Protein AF-0000000072583532 (afdb_homodimer)

Sequence (268 aa):
MIPEELQPCLQGIVPSIMVTCSKEGIPNATIVSQVYQVDSDHLAISNQFFGKTHKNVTENKYAIIQVLNPENLEPWLIDIYYKRTETEGELFDAMEMQLEAIASMSGMSDVFKLKAADIFEIRSVRKFTEAKESMIPEELQPCLQGIVPSIMVTCSKEGIPNATIVSQVYQVDSDHLAISNQFFGKTHKNVTENKYAIIQVLNPENLEPWLIDIYYKRTETEGELFDAMEMQLEAIASMSGMSDVFKLKAADIFEIRSVRKFTEAKES

Organism: Leptospira interrogans serogroup Icterohaemorrhagiae serovar Lai (strain 56601) (NCBI:txid1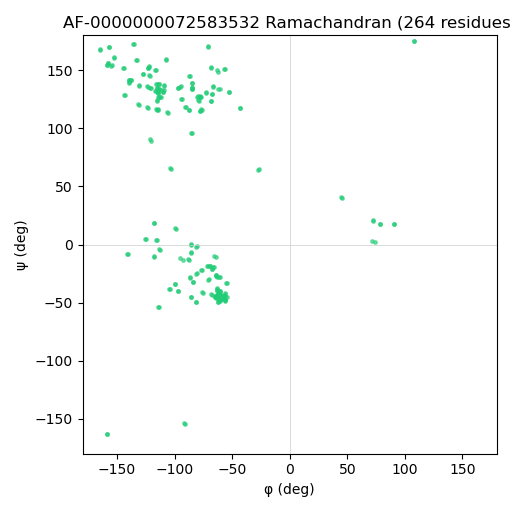89518)

InterPro domains:
  IPR011576 Pyridoxamine 5'-phosphate oxidase, N-terminal [PF01243] (2-120)
  IPR012349 FMN-binding split barrel [G3DSA:2.30.110.10] (4-129)

Nearest PDB structures (foldseek):
  3in6-assembly1_B  TM=8.147E-01  e=4.332E-09  Syntrophomonas wolfei subsp. wolfei str. Goettingen G311
  7kq2-assembly1_A  TM=7.872E-01  e=7.642E-09  Streptococcus sp.
  7kpz-assembly1_A  TM=7.882E-01  e=7.831E-08  Streptococcus sp.
  2htd-assembly1_A  TM=7.564E-01  e=5.849E-06  Lactobacillus delbrueckii subsp. bulgaricus ATCC BAA-365
  2aq6-assembly1_B  TM=6.322E-01  e=9.990E-05  Mycobacterium tuberculosis

Structure (mmCIF, N/CA/C/O backbone):
data_AF-0000000072583532-model_v1
#
loop_
_entity.id
_entity.type
_entity.pdbx_description
1 polymer "Pyridoxamine 5'-phosphate oxidase N-terminal domain-containing protein"
#
loop_
_atom_site.group_PDB
_atom_site.id
_atom_site.type_symbol
_atom_site.label_atom_id
_atom_site.label_alt_id
_atom_site.label_comp_id
_atom_site.label_asym_id
_atom_site.label_entity_id
_atom_site.label_seq_id
_atom_site.pdbx_PDB_ins_code
_atom_site.Cartn_x
_atom_site.Cartn_y
_atom_site.Cartn_z
_atom_site.occupancy
_atom_site.B_iso_or_equiv
_atom_site.auth_seq_id
_atom_site.auth_comp_id
_atom_site.auth_asym_id
_atom_site.auth_atom_id
_atom_site.pdbx_PDB_model_num
ATOM 1 N N . MET A 1 1 ? -3.07 -8.016 -19.609 1 79.31 1 MET A N 1
ATOM 2 C CA . MET A 1 1 ? -1.838 -8.695 -19.984 1 79.31 1 MET A CA 1
ATOM 3 C C . MET A 1 1 ? -0.654 -8.164 -19.172 1 79.31 1 MET A C 1
ATOM 5 O O . MET A 1 1 ? -0.553 -6.957 -18.938 1 79.31 1 MET A O 1
ATOM 9 N N . ILE A 1 2 ? 0.175 -9.125 -18.656 1 86.38 2 ILE A N 1
ATOM 10 C CA . ILE A 1 2 ? 1.363 -8.742 -17.906 1 86.38 2 ILE A CA 1
ATOM 11 C C . ILE A 1 2 ? 2.451 -8.266 -18.859 1 86.38 2 ILE A C 1
ATOM 13 O O . ILE A 1 2 ? 2.955 -9.039 -19.672 1 86.38 2 ILE A O 1
ATOM 17 N N . PRO A 1 3 ? 2.834 -7.004 -18.781 1 87.94 3 PRO A N 1
ATOM 18 C CA . PRO A 1 3 ? 3.92 -6.531 -19.641 1 87.94 3 PRO A CA 1
ATOM 19 C C . PRO A 1 3 ? 5.242 -7.242 -19.375 1 87.94 3 PRO A C 1
ATOM 21 O O . PRO A 1 3 ? 5.484 -7.699 -18.25 1 87.94 3 PRO A O 1
ATOM 24 N N . GLU A 1 4 ? 6.043 -7.387 -20.406 1 86.81 4 GLU A N 1
ATOM 25 C CA . GLU A 1 4 ? 7.34 -8.047 -20.297 1 86.81 4 GLU A CA 1
ATOM 26 C C . GLU A 1 4 ? 8.188 -7.41 -19.203 1 86.81 4 GLU A C 1
ATOM 28 O O . GLU A 1 4 ? 8.938 -8.102 -18.516 1 86.81 4 GLU A O 1
ATOM 33 N N . GLU A 1 5 ? 8.078 -6.094 -18.969 1 88.56 5 GLU A N 1
ATOM 34 C CA . GLU A 1 5 ? 8.875 -5.344 -18 1 88.56 5 GLU A CA 1
ATOM 35 C C . GLU A 1 5 ? 8.555 -5.777 -16.578 1 88.56 5 GLU A C 1
ATOM 37 O O . GLU A 1 5 ? 9.328 -5.516 -15.648 1 88.56 5 GLU A O 1
ATOM 42 N N . LEU A 1 6 ? 7.395 -6.41 -16.469 1 90.81 6 LEU A N 1
ATOM 43 C CA . LEU A 1 6 ? 6.926 -6.777 -15.148 1 90.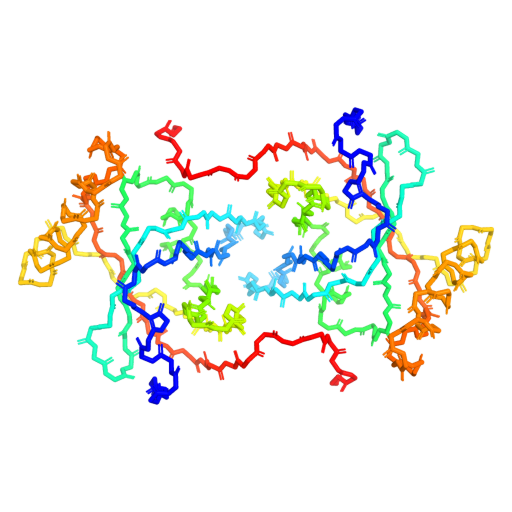81 6 LEU A CA 1
ATOM 44 C C . LEU A 1 6 ? 7.465 -8.148 -14.734 1 90.81 6 LEU A C 1
ATOM 46 O O . LEU A 1 6 ? 7.438 -8.5 -13.555 1 90.81 6 LEU A O 1
ATOM 50 N N . GLN A 1 7 ? 8.008 -8.875 -15.672 1 89.12 7 GLN A N 1
ATOM 51 C CA . GLN A 1 7 ? 8.375 -10.273 -15.445 1 89.12 7 GLN A CA 1
ATOM 52 C C . GLN A 1 7 ? 9.438 -10.391 -14.352 1 89.12 7 GLN A C 1
ATOM 54 O O . GLN A 1 7 ? 9.297 -11.211 -13.438 1 89.12 7 GLN A O 1
ATOM 59 N N . PRO A 1 8 ? 10.43 -9.523 -14.375 1 88.88 8 PRO A N 1
ATOM 60 C CA . PRO A 1 8 ? 11.43 -9.633 -13.312 1 88.88 8 PRO A CA 1
ATOM 61 C C . PRO A 1 8 ? 10.859 -9.367 -11.922 1 88.88 8 PRO A C 1
ATOM 63 O O . PRO A 1 8 ? 11.375 -9.883 -10.93 1 88.88 8 PRO A O 1
ATOM 66 N N . CYS A 1 9 ? 9.789 -8.594 -11.82 1 90.69 9 CYS A N 1
ATOM 67 C CA . CYS A 1 9 ? 9.18 -8.219 -10.555 1 90.69 9 CYS A CA 1
ATOM 68 C C . CYS A 1 9 ? 8.469 -9.398 -9.914 1 90.69 9 CYS A C 1
ATOM 70 O O . CYS A 1 9 ? 8.18 -9.383 -8.711 1 90.69 9 CYS A O 1
ATOM 72 N N . LEU A 1 10 ? 8.188 -10.383 -10.711 1 89.75 10 LEU A N 1
ATOM 73 C CA . LEU A 1 10 ? 7.348 -11.484 -10.258 1 89.75 10 LEU A CA 1
ATOM 74 C C . LEU A 1 10 ? 8.203 -12.688 -9.852 1 89.75 10 LEU A C 1
ATOM 76 O O . LEU A 1 10 ? 7.668 -13.758 -9.57 1 89.75 10 LEU A O 1
ATOM 80 N N . GLN A 1 11 ? 9.508 -12.523 -9.68 1 78.88 11 GLN A N 1
ATOM 81 C CA . GLN A 1 11 ? 10.422 -13.625 -9.391 1 78.88 11 GLN A CA 1
ATOM 82 C C . GLN A 1 11 ? 10.469 -13.914 -7.895 1 78.88 11 GLN A C 1
ATOM 84 O O . GLN A 1 11 ? 11.039 -14.922 -7.473 1 78.88 11 GLN A O 1
ATOM 89 N N . GLY A 1 12 ? 9.859 -13.117 -7.129 1 76.06 12 GLY A N 1
ATOM 90 C CA . GLY A 1 12 ? 9.805 -13.367 -5.6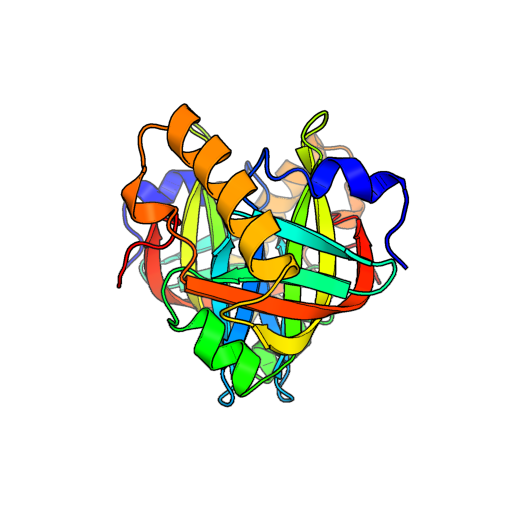95 1 76.06 12 GLY A CA 1
ATOM 91 C C . GLY A 1 12 ? 11.078 -12.984 -4.973 1 76.06 12 GLY A C 1
ATOM 92 O O . GLY A 1 12 ? 11.352 -13.477 -3.877 1 76.06 12 GLY A O 1
ATOM 93 N N . ILE A 1 13 ? 11.867 -12.227 -5.523 1 76.56 13 ILE A N 1
ATOM 94 C CA . ILE A 1 13 ? 13.141 -11.805 -4.941 1 76.56 13 ILE A CA 1
ATOM 95 C C . ILE A 1 13 ? 12.891 -10.75 -3.867 1 76.56 13 ILE A C 1
ATOM 97 O O . ILE A 1 13 ? 13.508 -10.781 -2.803 1 76.56 13 ILE A O 1
ATOM 101 N N . VAL A 1 14 ? 12.031 -9.875 -4.109 1 83.75 14 VAL A N 1
ATOM 102 C CA . VAL A 1 14 ? 11.648 -8.82 -3.182 1 83.75 14 VAL A CA 1
ATOM 103 C C . VAL A 1 14 ? 10.203 -9.008 -2.746 1 83.75 14 VAL A C 1
ATOM 105 O O . VAL A 1 14 ? 9.32 -9.25 -3.576 1 83.75 14 VAL A O 1
ATOM 108 N N . PRO A 1 15 ? 10.016 -8.953 -1.467 1 87.31 15 PRO A N 1
ATOM 109 C CA . PRO A 1 15 ? 8.617 -9.07 -1.026 1 87.31 15 PRO A CA 1
ATOM 110 C C . PRO A 1 15 ? 7.715 -8.008 -1.652 1 87.31 15 PRO A C 1
ATOM 112 O O . PRO A 1 15 ? 8.188 -6.934 -2.029 1 87.31 15 PRO A O 1
ATOM 115 N N . SER A 1 16 ? 6.492 -8.359 -1.8 1 93.44 16 SER A N 1
ATOM 116 C CA . SER A 1 16 ? 5.488 -7.465 -2.365 1 93.44 16 SER A CA 1
ATOM 117 C C . SER A 1 16 ? 4.527 -6.961 -1.291 1 93.44 16 SER A C 1
ATOM 119 O O . SER A 1 16 ? 4.473 -7.516 -0.191 1 93.44 16 SER A O 1
ATOM 121 N N . ILE A 1 17 ? 3.861 -5.867 -1.552 1 95.25 17 ILE A N 1
ATOM 122 C CA . ILE A 1 17 ? 2.836 -5.34 -0.657 1 95.25 17 ILE A CA 1
ATOM 123 C C . ILE A 1 17 ? 1.46 -5.496 -1.3 1 95.25 17 ILE A C 1
ATOM 125 O O . ILE A 1 17 ? 1.276 -5.168 -2.475 1 95.25 17 ILE A O 1
ATOM 129 N N . MET A 1 18 ? 0.531 -6.023 -0.558 1 97.06 18 MET A N 1
ATOM 130 C CA . MET A 1 18 ? -0.838 -6.184 -1.038 1 97.06 18 MET A CA 1
ATOM 131 C C . MET A 1 18 ? -1.797 -5.289 -0.263 1 97.06 18 MET A C 1
ATOM 133 O O . MET A 1 18 ? -1.722 -5.203 0.964 1 97.06 18 MET A O 1
ATOM 137 N N . VAL A 1 19 ? -2.607 -4.645 -0.992 1 97.94 19 VAL A N 1
ATOM 138 C CA . VAL A 1 19 ? -3.611 -3.748 -0.428 1 97.94 19 VAL A CA 1
ATOM 139 C C . VAL A 1 19 ? -5.008 -4.305 -0.693 1 97.94 19 VAL A C 1
ATOM 141 O O . VAL A 1 19 ? -5.34 -4.648 -1.829 1 97.94 19 VAL A O 1
ATOM 144 N N . THR A 1 20 ? -5.77 -4.422 0.334 1 98 20 THR A N 1
ATOM 145 C CA . THR A 1 20 ? -7.133 -4.934 0.256 1 98 20 THR A CA 1
ATOM 146 C C . THR A 1 20 ? -8.078 -4.09 1.106 1 98 20 THR A C 1
ATOM 148 O O . THR A 1 20 ? -7.641 -3.152 1.78 1 98 20 THR A O 1
ATOM 151 N N . CYS A 1 21 ? -9.367 -4.348 1.005 1 97.62 21 CYS A N 1
ATOM 152 C CA . CYS A 1 21 ? -10.367 -3.689 1.83 1 97.62 21 CYS A CA 1
ATOM 153 C C . CYS A 1 21 ? -11.438 -4.676 2.285 1 97.62 21 CYS A C 1
ATOM 155 O O . CYS A 1 21 ? -11.844 -5.551 1.52 1 97.62 21 CYS A O 1
ATOM 157 N N . SER A 1 22 ? -11.836 -4.457 3.535 1 97.38 22 SER A N 1
ATOM 158 C CA . SER A 1 22 ? -12.961 -5.258 4.008 1 97.38 22 SER A CA 1
ATOM 159 C C . SER A 1 22 ? -14.266 -4.828 3.342 1 97.38 22 SER A C 1
ATOM 161 O O . SER A 1 22 ? -14.312 -3.805 2.654 1 97.38 22 SER A O 1
ATOM 163 N N . LYS A 1 23 ? -15.297 -5.609 3.543 1 95.56 23 LYS A N 1
ATOM 164 C CA . LYS A 1 23 ? -16.625 -5.273 3.027 1 95.56 23 LYS A CA 1
ATOM 165 C C . LYS A 1 23 ? -17.125 -3.955 3.611 1 95.56 23 LYS A C 1
ATOM 167 O O . LYS A 1 23 ? -17.891 -3.234 2.967 1 95.56 23 LYS A O 1
ATOM 172 N N . GLU A 1 24 ? -16.688 -3.602 4.809 1 95.25 24 GLU A N 1
ATOM 173 C CA . GLU A 1 24 ? -17.094 -2.379 5.488 1 95.25 24 GLU A CA 1
ATOM 174 C C . GLU A 1 24 ? -16.219 -1.195 5.07 1 95.25 24 GLU A C 1
ATOM 176 O O . GLU A 1 24 ? -16.391 -0.088 5.59 1 95.25 24 GLU A O 1
ATOM 181 N N . GLY A 1 25 ? -15.25 -1.465 4.164 1 95.62 25 GLY A N 1
ATOM 182 C CA . GLY A 1 25 ? -14.453 -0.378 3.621 1 95.62 25 GLY A CA 1
ATOM 183 C C . GLY A 1 25 ? -13.203 -0.096 4.43 1 95.62 25 GLY A C 1
ATOM 184 O O . GLY A 1 25 ? -12.617 0.982 4.32 1 95.62 25 GLY A O 1
ATOM 185 N N . ILE A 1 26 ? -12.797 -1.023 5.262 1 96.75 26 ILE A N 1
ATOM 186 C CA . ILE A 1 26 ? -11.586 -0.832 6.059 1 96.75 26 ILE A CA 1
ATOM 187 C C . ILE A 1 26 ? -10.367 -1.299 5.27 1 96.75 26 ILE A C 1
ATOM 189 O O . ILE A 1 26 ? -10.242 -2.486 4.961 1 96.75 26 ILE A O 1
ATOM 193 N N . PRO A 1 27 ? -9.445 -0.381 4.922 1 97.56 27 PRO A N 1
ATOM 194 C CA . PRO A 1 27 ? -8.258 -0.779 4.16 1 97.56 27 PRO A CA 1
ATOM 195 C C . PRO A 1 27 ? -7.305 -1.652 4.973 1 97.56 27 PRO A C 1
ATOM 197 O O . PRO A 1 27 ? -7.309 -1.599 6.203 1 97.56 27 PRO A O 1
ATOM 200 N N . ASN A 1 28 ? -6.543 -2.5 4.285 1 96.38 28 ASN A N 1
ATOM 201 C CA . ASN A 1 28 ? -5.504 -3.35 4.852 1 96.38 28 ASN A CA 1
ATOM 202 C C . ASN A 1 28 ? -4.277 -3.416 3.945 1 96.38 28 ASN A C 1
ATOM 204 O O . ASN A 1 28 ? -4.402 -3.406 2.721 1 96.38 28 ASN A O 1
ATOM 208 N N . ALA A 1 29 ? -3.115 -3.383 4.523 1 96.38 29 ALA A N 1
ATOM 209 C CA . ALA A 1 29 ? -1.859 -3.602 3.812 1 96.38 29 ALA A CA 1
ATOM 210 C C . ALA A 1 29 ? -1.06 -4.734 4.449 1 96.38 29 ALA A C 1
ATOM 212 O O . ALA A 1 29 ? -0.95 -4.812 5.672 1 96.38 29 ALA A O 1
ATOM 213 N N . THR A 1 30 ? -0.502 -5.602 3.602 1 94.75 30 THR A N 1
ATOM 214 C CA . THR A 1 30 ? 0.279 -6.734 4.09 1 94.75 30 THR A CA 1
ATOM 215 C C . THR A 1 30 ? 1.443 -7.035 3.152 1 94.75 30 THR A C 1
ATOM 217 O O . THR A 1 30 ? 1.381 -6.727 1.959 1 94.75 30 THR A O 1
ATOM 220 N N . ILE A 1 31 ? 2.445 -7.574 3.709 1 93 31 ILE A N 1
ATOM 221 C CA . ILE A 1 31 ? 3.566 -8.047 2.906 1 93 31 ILE A CA 1
ATOM 222 C C . ILE A 1 31 ? 3.277 -9.461 2.4 1 93 31 ILE A C 1
ATOM 224 O O . ILE A 1 31 ? 2.799 -10.312 3.154 1 93 31 ILE A O 1
ATOM 228 N N . VAL A 1 32 ? 3.523 -9.664 1.17 1 92.31 32 VAL A N 1
ATOM 229 C CA . VAL A 1 32 ? 3.326 -10.961 0.53 1 92.31 32 VAL A CA 1
ATOM 230 C C . VAL A 1 32 ? 4.668 -11.516 0.054 1 92.31 32 VAL A C 1
ATOM 232 O O . VAL A 1 32 ? 5.449 -10.805 -0.577 1 92.31 32 VAL A O 1
ATOM 235 N N . SER A 1 33 ? 4.867 -12.758 0.254 1 88.31 33 SER A N 1
ATOM 236 C CA . SER A 1 33 ? 6.168 -13.367 -0.01 1 88.31 33 SER A CA 1
ATOM 237 C C . SER A 1 33 ? 6.312 -13.742 -1.481 1 88.31 33 SER A C 1
ATOM 239 O O . SER A 1 33 ? 7.426 -13.766 -2.014 1 88.31 33 SER A O 1
ATOM 241 N N . GLN A 1 34 ? 5.215 -14.07 -2.014 1 91.44 34 GLN A N 1
ATOM 242 C CA . GLN A 1 34 ? 5.344 -14.594 -3.371 1 91.44 34 GLN A CA 1
ATOM 243 C C . GLN A 1 34 ? 4.168 -14.156 -4.242 1 91.44 34 GLN A C 1
ATOM 245 O O . GLN A 1 34 ? 3.012 -14.289 -3.84 1 91.44 34 GLN A O 1
ATOM 250 N N . VAL A 1 35 ? 4.496 -13.602 -5.387 1 95.25 35 VAL A N 1
ATOM 251 C CA . VAL A 1 35 ? 3.578 -13.352 -6.492 1 95.25 35 VAL A CA 1
ATOM 252 C C . VAL A 1 35 ? 3.969 -14.203 -7.695 1 95.25 35 VAL A C 1
ATOM 254 O O . VAL A 1 35 ? 5.055 -14.047 -8.25 1 95.25 35 VAL A O 1
ATOM 257 N N . TYR A 1 36 ? 3.039 -15.125 -8.078 1 94.69 36 TYR A N 1
ATOM 258 C CA . TYR A 1 36 ? 3.318 -16.125 -9.094 1 94.69 36 TYR A CA 1
ATOM 259 C C . TYR A 1 36 ? 2.484 -15.891 -10.344 1 94.69 36 TYR A C 1
ATOM 261 O O . TYR A 1 36 ? 1.261 -15.758 -10.266 1 94.69 36 TYR A O 1
ATOM 269 N N . GLN A 1 37 ? 3.184 -15.828 -11.484 1 95.12 37 GLN A N 1
ATOM 270 C CA . GLN A 1 37 ? 2.445 -15.656 -12.734 1 95.12 37 GLN A CA 1
ATOM 271 C C . GLN A 1 37 ? 1.812 -16.969 -13.18 1 95.12 37 GLN A C 1
ATOM 273 O O . GLN A 1 37 ? 2.518 -17.922 -13.539 1 95.12 37 GLN A O 1
ATOM 278 N N . VAL A 1 38 ? 0.496 -17.016 -13.203 1 95.94 38 VAL A N 1
ATOM 279 C CA . VAL A 1 38 ? -0.229 -18.219 -13.602 1 95.94 38 VAL A CA 1
ATOM 280 C C . VAL A 1 38 ? -0.297 -18.297 -15.125 1 95.94 38 VAL A C 1
ATOM 282 O O . VAL A 1 38 ? -0 -19.328 -15.719 1 95.94 38 VAL A O 1
ATOM 285 N N . ASP A 1 39 ? -0.692 -17.219 -15.75 1 94.81 39 ASP A N 1
ATOM 286 C CA . ASP A 1 39 ? -0.732 -17.047 -17.188 1 94.81 39 ASP A CA 1
ATOM 287 C C . ASP A 1 39 ? -0.735 -15.555 -17.562 1 94.81 39 ASP A C 1
ATOM 289 O O . ASP A 1 39 ? -0.357 -14.711 -16.75 1 94.81 39 ASP A O 1
ATOM 293 N N . SER A 1 40 ? -1.099 -15.18 -18.766 1 93.81 40 SER A N 1
ATOM 294 C CA . SER A 1 40 ? -0.963 -13.812 -19.25 1 93.81 40 SER A CA 1
ATOM 295 C C . SER A 1 40 ? -1.905 -12.867 -18.5 1 93.81 40 SER A C 1
ATOM 297 O O . SER A 1 40 ? -1.681 -11.656 -18.469 1 93.81 40 SER A O 1
ATOM 299 N N . ASP A 1 41 ? -2.996 -13.43 -17.859 1 96.62 41 ASP A N 1
ATOM 300 C CA . ASP A 1 41 ? -4.023 -12.547 -17.312 1 96.62 41 ASP A CA 1
ATOM 301 C C . ASP A 1 41 ? -4.262 -12.844 -15.836 1 96.62 41 ASP A C 1
ATOM 303 O O . ASP A 1 41 ? -5.145 -12.25 -15.211 1 96.62 41 ASP A O 1
ATOM 307 N N . HIS A 1 42 ? -3.441 -13.773 -15.242 1 97.62 42 HIS A N 1
ATOM 308 C CA . HIS A 1 42 ? -3.717 -14.18 -13.867 1 97.62 42 HIS A CA 1
ATOM 309 C C . HIS A 1 42 ? -2.43 -14.281 -13.062 1 97.62 42 HIS A C 1
ATOM 311 O O . HIS A 1 42 ? -1.4 -14.719 -13.578 1 97.62 42 HIS A O 1
ATOM 317 N N . LEU A 1 43 ? -2.549 -13.867 -11.844 1 97.62 43 LEU A N 1
ATOM 318 C CA . LEU A 1 43 ? -1.518 -14.055 -10.828 1 97.62 43 LEU A CA 1
ATOM 319 C C . LEU A 1 43 ? -2.029 -14.938 -9.695 1 97.62 43 LEU A C 1
ATOM 321 O O . LEU A 1 43 ? -3.229 -14.945 -9.406 1 97.62 43 LEU A O 1
ATOM 325 N N . ALA A 1 44 ? -1.133 -15.609 -9.125 1 97.81 44 ALA A N 1
ATOM 326 C CA . ALA A 1 44 ? -1.395 -16.297 -7.859 1 97.81 44 ALA A CA 1
ATOM 327 C C . ALA A 1 44 ? -0.567 -15.695 -6.727 1 97.81 44 ALA A C 1
ATOM 329 O O . ALA A 1 44 ? 0.636 -15.469 -6.879 1 97.81 44 ALA A O 1
ATOM 330 N N . ILE A 1 45 ? -1.218 -15.43 -5.609 1 96.94 45 ILE A N 1
ATOM 331 C CA . ILE A 1 45 ? -0.572 -14.859 -4.434 1 96.94 45 ILE A CA 1
ATOM 332 C C . ILE A 1 45 ? -0.523 -15.898 -3.316 1 96.94 45 ILE A C 1
ATOM 334 O O . ILE A 1 45 ? -1.522 -16.562 -3.035 1 96.94 45 ILE A O 1
ATOM 338 N N . SER A 1 46 ? 0.663 -15.992 -2.729 1 94.56 46 SER A N 1
ATOM 339 C CA . SER A 1 46 ? 0.819 -16.953 -1.647 1 94.56 46 SER A CA 1
ATOM 340 C C . SER A 1 46 ? 0.004 -16.562 -0.423 1 94.56 46 SER A C 1
ATOM 342 O O . SER A 1 46 ? 0.03 -15.391 -0.008 1 94.56 46 SER A O 1
ATOM 344 N N . ASN A 1 47 ? -0.739 -17.484 0.063 1 94.12 47 ASN A N 1
ATOM 345 C CA . ASN A 1 47 ? -1.495 -17.344 1.303 1 94.12 47 ASN A CA 1
ATOM 346 C C . ASN A 1 47 ? -1.006 -18.328 2.367 1 94.12 47 ASN A C 1
ATOM 348 O O . ASN A 1 47 ? -1.183 -19.531 2.23 1 94.12 47 ASN A O 1
ATOM 352 N N . GLN A 1 48 ? -0.508 -17.766 3.393 1 88.94 48 GLN A N 1
ATOM 353 C CA . GLN A 1 48 ? 0.137 -18.594 4.406 1 88.94 48 GLN A CA 1
ATOM 354 C C . GLN A 1 48 ? -0.652 -18.578 5.711 1 88.94 48 GLN A C 1
ATOM 356 O O . GLN A 1 48 ? -0.4 -19.391 6.605 1 88.94 48 GLN A O 1
ATOM 361 N N . PHE A 1 49 ? -1.715 -17.781 5.812 1 85.31 49 PHE A N 1
ATOM 362 C CA . PHE A 1 49 ? -2.268 -17.594 7.148 1 85.31 49 PHE A CA 1
ATOM 363 C C . PHE A 1 49 ? -3.789 -17.562 7.105 1 85.31 49 PHE A C 1
ATOM 365 O O . PHE A 1 49 ? -4.445 -17.609 8.148 1 85.31 49 PHE A O 1
ATOM 372 N N . PHE A 1 50 ? -4.426 -17.531 5.961 1 87.94 50 PHE A N 1
ATOM 373 C CA . PHE A 1 50 ? -5.867 -17.359 5.812 1 87.94 50 PHE A CA 1
ATOM 374 C C . PHE A 1 50 ? -6.367 -16.234 6.727 1 87.94 50 PHE A C 1
ATOM 376 O O . PHE A 1 50 ? -7.355 -16.422 7.441 1 87.94 50 PHE A O 1
ATOM 383 N N . GLY A 1 51 ? -5.688 -15.195 6.863 1 92.38 51 GLY A N 1
ATOM 384 C CA . GLY A 1 51 ? -5.957 -14.07 7.746 1 92.38 51 GLY A CA 1
ATOM 385 C C . GLY A 1 51 ? -6.789 -12.984 7.09 1 92.38 51 GLY A C 1
ATOM 386 O O . GLY A 1 51 ? -7.625 -13.266 6.23 1 92.38 51 GLY A O 1
ATOM 387 N N . LYS A 1 52 ? -6.625 -11.805 7.59 1 93.62 52 LYS A N 1
ATOM 388 C CA . LYS A 1 52 ? -7.422 -10.648 7.207 1 93.62 52 LYS A CA 1
ATOM 389 C C . LYS A 1 52 ? -7.359 -10.406 5.703 1 93.62 52 LYS A C 1
ATOM 391 O O . LYS A 1 52 ? -8.375 -10.102 5.074 1 93.62 52 LYS A O 1
ATOM 396 N N . THR A 1 53 ? -6.199 -10.539 5.152 1 95.75 53 THR A N 1
ATOM 397 C CA . THR A 1 53 ? -6.039 -10.32 3.719 1 95.75 53 THR A CA 1
ATOM 398 C C . THR A 1 53 ? -6.91 -11.289 2.924 1 95.75 53 THR A C 1
ATOM 400 O O . THR A 1 53 ? -7.637 -10.875 2.016 1 95.75 53 THR A O 1
ATOM 403 N N . HIS A 1 54 ? -6.84 -12.508 3.303 1 96.5 54 HIS A N 1
ATOM 404 C CA . HIS A 1 54 ? -7.645 -13.516 2.623 1 96.5 54 HIS A CA 1
ATOM 405 C C . HIS A 1 54 ? -9.133 -13.258 2.818 1 96.5 54 HIS A C 1
ATOM 407 O O . HIS A 1 54 ? -9.914 -13.344 1.869 1 96.5 54 HIS A O 1
ATOM 413 N N . LYS A 1 55 ? -9.477 -12.977 4.043 1 96.94 55 LYS A N 1
ATOM 414 C CA . LYS A 1 55 ? -10.875 -12.648 4.32 1 96.94 55 LYS A CA 1
ATOM 415 C C . LYS A 1 55 ? -11.344 -11.484 3.455 1 96.94 55 LYS A C 1
ATOM 417 O O . LYS A 1 55 ? -12.422 -11.547 2.848 1 96.94 55 LYS A O 1
ATOM 422 N N . ASN A 1 56 ? -10.586 -10.43 3.377 1 97.81 56 ASN A N 1
ATOM 423 C CA . ASN A 1 56 ? -10.945 -9.258 2.584 1 97.81 56 ASN A CA 1
ATOM 424 C C . ASN A 1 56 ? -11.195 -9.625 1.124 1 97.81 56 ASN A C 1
ATOM 426 O O . ASN A 1 56 ? -12.219 -9.242 0.55 1 97.81 56 ASN A O 1
ATOM 430 N N . VAL A 1 57 ? -10.281 -10.414 0.511 1 97.56 57 VAL A N 1
ATOM 431 C CA . VAL A 1 57 ? -10.352 -10.602 -0.935 1 97.56 57 VAL A CA 1
ATOM 432 C C . VAL A 1 57 ? -11.469 -11.594 -1.275 1 97.56 57 VAL A C 1
ATOM 434 O O . VAL A 1 57 ? -11.992 -11.578 -2.391 1 97.56 57 VAL A O 1
ATOM 437 N N . THR A 1 58 ? -11.844 -12.414 -0.323 1 97.56 58 THR A N 1
ATOM 438 C CA . THR A 1 58 ? -12.938 -13.344 -0.598 1 97.56 58 THR A CA 1
ATOM 439 C C . THR A 1 58 ? -14.281 -12.648 -0.455 1 97.56 58 THR A C 1
ATOM 441 O O . THR A 1 58 ? -15.266 -13.055 -1.073 1 97.56 58 THR A O 1
ATOM 444 N N . GLU A 1 59 ? -14.344 -11.555 0.345 1 97.5 59 GLU A N 1
ATOM 445 C CA . GLU A 1 59 ? -15.602 -10.844 0.535 1 97.5 59 GLU A CA 1
ATOM 446 C C . GLU A 1 59 ? -15.695 -9.633 -0.386 1 97.5 59 GLU A C 1
ATOM 448 O O . GLU A 1 59 ? -16.781 -9.266 -0.839 1 97.5 59 GLU A O 1
ATOM 453 N N . ASN A 1 60 ? -14.547 -8.922 -0.526 1 9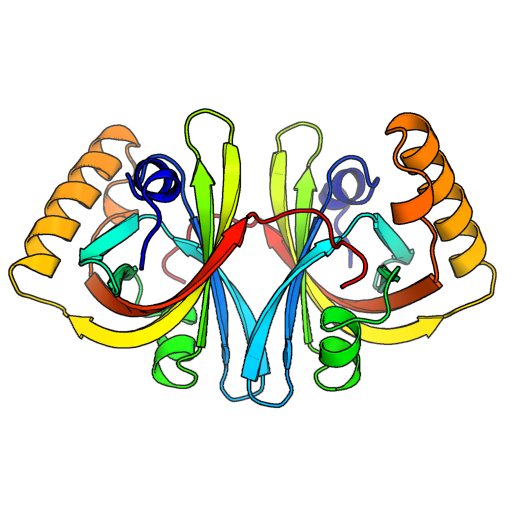7.25 60 ASN A N 1
ATOM 454 C CA . ASN A 1 60 ? -14.359 -7.785 -1.422 1 97.25 60 ASN A CA 1
ATOM 455 C C . ASN A 1 60 ? -13.242 -8.039 -2.426 1 97.25 60 ASN A C 1
ATOM 457 O O . ASN A 1 60 ? -12.062 -7.922 -2.09 1 97.25 60 ASN A O 1
ATOM 461 N N . LYS A 1 61 ? -13.445 -8.508 -3.391 1 98.06 61 LYS A N 1
ATOM 462 C CA . LYS A 1 61 ? -12.648 -9.211 -4.395 1 98.06 61 LYS A CA 1
ATOM 463 C C . LYS A 1 61 ? -11.602 -8.289 -5.016 1 98.06 61 LYS A C 1
ATOM 465 O O . LYS A 1 61 ? -10.688 -8.75 -5.699 1 98.06 61 LYS A O 1
ATOM 470 N N . TYR A 1 62 ? -11.688 -6.969 -4.754 1 98.44 62 TYR A N 1
ATOM 471 C CA . TYR A 1 62 ? -10.734 -6.027 -5.328 1 98.44 62 TYR A CA 1
ATOM 472 C C . TYR A 1 62 ? -9.477 -5.945 -4.477 1 98.44 62 TYR A C 1
ATOM 474 O O . TYR A 1 62 ? -9.547 -5.93 -3.244 1 98.44 62 TYR A O 1
ATOM 482 N N . ALA A 1 63 ? -8.305 -5.891 -5.156 1 98.56 63 ALA A N 1
ATOM 483 C CA . ALA A 1 63 ? -7.027 -5.727 -4.465 1 98.56 63 ALA A CA 1
ATOM 484 C C . ALA A 1 63 ? -6.004 -5.035 -5.359 1 98.56 63 ALA A C 1
ATOM 486 O O . ALA A 1 63 ? -6.207 -4.918 -6.57 1 98.56 63 ALA A O 1
ATOM 487 N N . ILE A 1 64 ? -4.977 -4.484 -4.77 1 98.38 64 ILE A N 1
ATOM 488 C CA . ILE A 1 64 ? -3.797 -3.969 -5.461 1 98.38 64 ILE A CA 1
ATOM 489 C C . ILE A 1 64 ? -2.551 -4.695 -4.961 1 98.38 64 ILE A C 1
ATOM 491 O O . ILE A 1 64 ? -2.396 -4.926 -3.76 1 98.38 64 ILE A O 1
ATOM 495 N N . ILE A 1 65 ? -1.74 -5.09 -5.836 1 97.5 65 ILE A N 1
ATOM 496 C CA . ILE A 1 65 ? -0.438 -5.629 -5.457 1 97.5 65 ILE A CA 1
ATOM 497 C C . ILE A 1 65 ? 0.669 -4.719 -5.988 1 97.5 65 ILE A C 1
ATOM 499 O O . ILE A 1 65 ? 0.662 -4.344 -7.164 1 97.5 65 ILE A O 1
ATOM 503 N N . GLN A 1 66 ? 1.507 -4.25 -5.094 1 96.31 66 GLN A N 1
ATOM 504 C CA . GLN A 1 66 ? 2.711 -3.504 -5.449 1 96.31 66 GLN A CA 1
ATOM 505 C C . GLN A 1 66 ? 3.918 -4.43 -5.559 1 96.31 66 GLN A C 1
ATOM 507 O O . GLN A 1 66 ? 4.242 -5.152 -4.613 1 96.31 66 GLN A O 1
ATOM 512 N N . VAL A 1 67 ? 4.605 -4.402 -6.691 1 95.81 67 VAL A N 1
ATOM 513 C CA . VAL A 1 67 ? 5.805 -5.207 -6.891 1 95.81 67 VAL A CA 1
ATOM 514 C C . VAL A 1 67 ? 6.98 -4.301 -7.25 1 95.81 67 VAL A C 1
ATOM 516 O O . VAL A 1 67 ? 6.793 -3.215 -7.797 1 95.81 67 VAL A O 1
ATOM 519 N N . LEU A 1 68 ? 8.156 -4.812 -6.879 1 92.94 68 LEU A N 1
ATOM 520 C CA . LEU A 1 68 ? 9.367 -4.035 -7.133 1 92.94 68 LEU A CA 1
ATOM 521 C C . LEU A 1 68 ? 10.25 -4.734 -8.164 1 92.94 68 LEU A C 1
ATOM 523 O O . LEU A 1 68 ? 10.414 -5.957 -8.117 1 92.94 68 LEU A O 1
ATOM 527 N N . ASN A 1 69 ? 10.789 -3.918 -9.055 1 90.88 69 ASN A N 1
ATOM 528 C CA . ASN A 1 69 ? 11.859 -4.445 -9.906 1 90.88 69 ASN A CA 1
ATOM 529 C C . ASN A 1 69 ? 13.125 -4.73 -9.102 1 90.88 69 ASN A C 1
ATOM 531 O O . ASN A 1 69 ? 13.648 -3.846 -8.422 1 90.88 69 ASN A O 1
ATOM 535 N N . PRO A 1 70 ? 13.602 -5.938 -9.148 1 89.62 70 PRO A N 1
ATOM 536 C CA . PRO A 1 70 ? 14.734 -6.277 -8.281 1 89.62 70 PRO A CA 1
ATOM 537 C C . PRO A 1 70 ? 16.031 -5.582 -8.695 1 89.62 70 PRO A C 1
ATOM 539 O O . PRO A 1 70 ? 16.969 -5.488 -7.902 1 89.62 70 PRO A O 1
ATOM 542 N N . GLU A 1 71 ? 16.141 -5.098 -9.867 1 89.12 71 GLU A N 1
ATOM 543 C CA . GLU A 1 71 ? 17.344 -4.473 -10.375 1 89.12 71 GLU A CA 1
ATOM 544 C C . GLU A 1 71 ? 17.406 -2.99 -10.016 1 89.12 71 GLU A C 1
ATOM 546 O O . GLU A 1 71 ? 18.422 -2.498 -9.539 1 89.12 71 GLU A O 1
ATOM 551 N N . ASN A 1 72 ? 16.312 -2.223 -10.172 1 87.69 72 ASN A N 1
ATOM 552 C CA . ASN A 1 72 ? 16.328 -0.78 -9.961 1 87.69 72 ASN A CA 1
ATOM 553 C C . ASN A 1 72 ? 15.391 -0.364 -8.828 1 87.69 72 ASN A C 1
ATOM 555 O O . ASN A 1 72 ? 15.32 0.814 -8.477 1 87.69 72 ASN A O 1
ATOM 559 N N . LEU A 1 73 ? 14.555 -1.31 -8.359 1 86.38 73 LEU A N 1
ATOM 560 C CA . LEU A 1 73 ? 13.672 -1.142 -7.211 1 86.38 73 LEU A CA 1
ATOM 561 C C . LEU A 1 73 ? 12.508 -0.219 -7.551 1 86.38 73 LEU A C 1
ATOM 563 O O . LEU A 1 73 ? 11.883 0.355 -6.656 1 86.38 73 LEU A O 1
ATOM 567 N N . GLU A 1 74 ? 12.25 -0.088 -8.898 1 88.62 74 GLU A N 1
ATOM 568 C CA . GLU A 1 74 ? 11.086 0.699 -9.305 1 88.62 74 GLU A CA 1
ATOM 569 C C . GLU A 1 74 ? 9.789 -0.042 -9.008 1 88.62 74 GLU A C 1
ATOM 571 O O . GLU A 1 74 ? 9.617 -1.196 -9.406 1 88.62 74 GLU A O 1
ATOM 576 N N . PRO A 1 75 ? 8.891 0.669 -8.391 1 92.56 75 PRO A N 1
ATOM 577 C CA . PRO A 1 75 ? 7.648 -0.011 -8.016 1 92.56 75 PRO A CA 1
ATOM 578 C C . PRO A 1 75 ? 6.605 0.021 -9.133 1 92.56 75 PRO A C 1
ATOM 580 O O . PRO A 1 75 ? 6.523 0.997 -9.875 1 92.56 75 PRO A O 1
ATOM 583 N N . TRP A 1 76 ? 5.82 -1.058 -9.25 1 95.06 76 TRP A N 1
ATOM 584 C CA . TRP A 1 76 ? 4.66 -1.197 -10.125 1 95.06 76 TRP A CA 1
ATOM 585 C C . TRP A 1 76 ? 3.41 -1.535 -9.312 1 95.06 76 TRP A C 1
ATOM 587 O O . TRP A 1 76 ? 3.494 -2.201 -8.281 1 95.06 76 TRP A O 1
ATOM 597 N N . LEU A 1 77 ? 2.273 -1.014 -9.781 1 96.62 77 LEU A N 1
ATOM 598 C CA . LEU A 1 77 ? 0.987 -1.385 -9.195 1 96.62 77 LEU A CA 1
ATOM 599 C C . LEU A 1 77 ? 0.184 -2.25 -10.164 1 96.62 77 LEU A C 1
ATOM 601 O O . LEU A 1 77 ? 0.119 -1.956 -11.359 1 96.62 77 LEU A O 1
ATOM 605 N N . ILE A 1 78 ? -0.375 -3.225 -9.625 1 97.38 78 ILE A N 1
ATOM 606 C CA . ILE A 1 78 ? -1.271 -4.094 -10.383 1 97.38 78 ILE A CA 1
ATOM 607 C C . ILE A 1 78 ? -2.633 -4.152 -9.695 1 97.38 78 ILE A C 1
ATOM 609 O O . ILE A 1 78 ? -2.738 -4.582 -8.547 1 97.38 78 ILE A O 1
ATOM 613 N N . ASP A 1 79 ? -3.652 -3.717 -10.352 1 97.81 79 ASP A N 1
ATOM 614 C CA . ASP A 1 79 ? -5.012 -3.959 -9.883 1 97.81 79 ASP A CA 1
ATOM 615 C C . ASP A 1 79 ? -5.453 -5.387 -10.195 1 97.81 79 ASP A C 1
ATOM 617 O O . ASP A 1 79 ? -5.371 -5.836 -11.336 1 97.81 79 ASP A O 1
ATOM 621 N N . ILE A 1 80 ? -5.914 -6.031 -9.148 1 98.38 80 ILE A N 1
ATOM 622 C CA . ILE A 1 80 ? -6.25 -7.438 -9.352 1 98.38 80 ILE A CA 1
ATOM 623 C C . ILE A 1 80 ? -7.621 -7.734 -8.742 1 98.38 80 ILE A C 1
ATOM 625 O O . ILE A 1 80 ? -8.117 -6.969 -7.918 1 98.38 80 ILE A O 1
ATOM 629 N N . TYR A 1 81 ? -8.242 -8.828 -9.234 1 98.69 81 TYR A N 1
ATO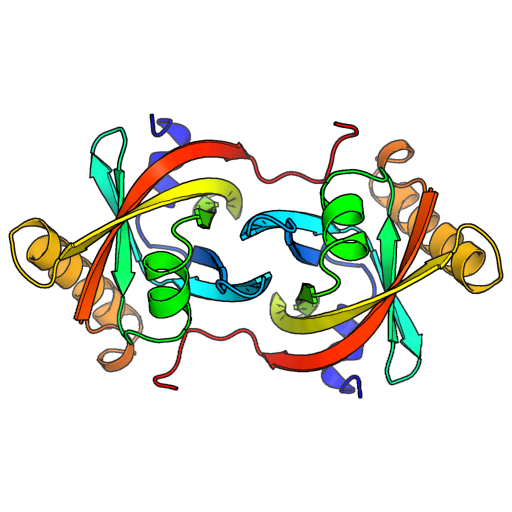M 630 C CA . TYR A 1 81 ? -9.586 -9.242 -8.844 1 98.69 81 TYR A CA 1
ATOM 631 C C . TYR A 1 81 ? -9.625 -10.719 -8.484 1 98.69 81 TYR A C 1
ATOM 633 O O . TYR A 1 81 ? -9.289 -11.57 -9.312 1 98.69 81 TYR A O 1
ATOM 641 N N . TYR A 1 82 ? -9.992 -11.039 -7.301 1 98.81 82 TYR A N 1
ATOM 642 C CA . TYR A 1 82 ? -9.977 -12.398 -6.773 1 98.81 82 TYR A CA 1
ATOM 643 C C . TYR A 1 82 ? -10.875 -13.32 -7.59 1 98.81 82 TYR A C 1
ATOM 645 O O . TYR A 1 82 ? -12.023 -12.969 -7.879 1 98.81 82 TYR A O 1
ATOM 653 N N . LYS A 1 83 ? -10.367 -14.477 -7.91 1 98.75 83 LYS A N 1
ATOM 654 C CA . LYS A 1 83 ? -11.141 -15.453 -8.664 1 98.75 83 LYS A CA 1
ATOM 655 C C . LYS A 1 83 ? -11.422 -16.688 -7.816 1 98.75 83 LYS A C 1
ATOM 657 O O . LYS A 1 83 ? -12.578 -17.078 -7.637 1 98.75 83 LYS A O 1
ATOM 662 N N . ARG A 1 84 ? -10.391 -17.266 -7.281 1 98.44 84 ARG A N 1
ATOM 663 C CA . ARG A 1 84 ? -10.531 -18.5 -6.508 1 98.44 84 ARG A CA 1
ATOM 664 C C . ARG A 1 84 ? -9.281 -18.781 -5.684 1 98.44 84 ARG A C 1
ATOM 666 O O . ARG A 1 84 ? -8.25 -18.141 -5.879 1 98.44 84 ARG A O 1
ATOM 673 N N . THR A 1 85 ? -9.438 -19.75 -4.762 1 98.44 85 THR A N 1
ATOM 674 C CA . THR A 1 85 ? -8.336 -20.266 -3.953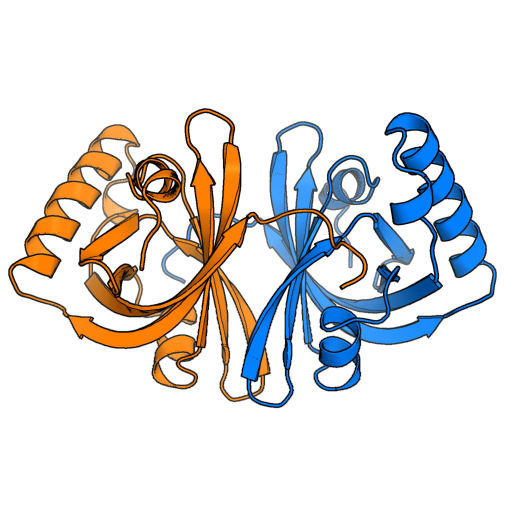 1 98.44 85 THR A CA 1
ATOM 675 C C . THR A 1 85 ? -8.094 -21.734 -4.246 1 98.44 85 THR A C 1
ATOM 677 O O . THR A 1 85 ? -9.047 -22.516 -4.375 1 98.44 85 THR A O 1
ATOM 680 N N . GLU A 1 86 ? -6.801 -22.016 -4.449 1 98.38 86 GLU A N 1
ATOM 681 C CA . GLU A 1 86 ? -6.418 -23.422 -4.625 1 98.38 86 GLU A CA 1
ATOM 682 C C . GLU A 1 86 ? -5.516 -23.891 -3.492 1 98.38 86 GLU A C 1
ATOM 684 O O . GLU A 1 86 ? -4.547 -23.219 -3.139 1 98.38 86 GLU A O 1
ATOM 689 N N . THR A 1 87 ? -5.832 -25.125 -2.949 1 97.75 87 THR A N 1
ATOM 690 C CA . THR A 1 87 ? -5.023 -25.656 -1.861 1 97.75 87 THR A CA 1
ATOM 691 C C . THR A 1 87 ? -4.312 -26.938 -2.297 1 97.75 87 THR A C 1
ATOM 693 O O . THR A 1 87 ? -3.682 -27.609 -1.48 1 97.75 87 THR A O 1
ATOM 696 N N . GLU A 1 88 ? -4.504 -27.219 -3.49 1 98.06 88 GLU A N 1
ATOM 697 C CA . GLU A 1 88 ? -3.857 -28.375 -4.125 1 98.06 88 GLU A CA 1
ATOM 698 C C . GLU A 1 88 ? -3.777 -28.188 -5.637 1 98.06 88 GLU A C 1
ATOM 700 O O . GLU A 1 88 ? -4.316 -27.219 -6.184 1 98.06 88 GLU A O 1
ATOM 705 N N . GLY A 1 89 ? -3.029 -29.078 -6.289 1 97.88 89 GLY A N 1
ATOM 706 C CA . GLY A 1 89 ? -2.918 -29.047 -7.738 1 97.88 89 GLY A CA 1
ATOM 707 C C . GLY A 1 89 ? -1.562 -28.562 -8.227 1 97.88 89 GLY A C 1
ATOM 708 O O . GLY A 1 89 ? -0.689 -28.25 -7.418 1 97.88 89 GLY A O 1
ATOM 709 N N . GLU A 1 90 ? -1.366 -28.609 -9.477 1 97.69 90 GLU A N 1
ATOM 710 C CA . GLU A 1 90 ? -0.073 -28.328 -10.102 1 97.69 90 GLU A CA 1
ATOM 711 C C . GLU A 1 90 ? 0.428 -26.938 -9.727 1 97.69 90 GLU A C 1
ATOM 713 O O . GLU A 1 90 ? 1.61 -26.75 -9.43 1 97.69 90 GLU A O 1
ATOM 718 N N . LEU A 1 91 ? -0.469 -26 -9.781 1 97.5 91 LEU A N 1
ATOM 719 C CA . LEU A 1 91 ? -0.094 -24.625 -9.445 1 97.5 91 LEU A CA 1
ATOM 720 C C . LEU A 1 91 ? 0.358 -24.531 -7.992 1 97.5 91 LEU A C 1
ATOM 722 O O . LEU A 1 91 ? 1.402 -23.938 -7.703 1 97.5 91 LEU A O 1
ATOM 726 N N . PHE A 1 92 ? -0.417 -25.062 -7.121 1 97.56 92 PHE A N 1
ATOM 727 C CA . PHE A 1 92 ? -0.088 -25.094 -5.699 1 97.56 92 PHE A CA 1
ATOM 728 C C . PHE A 1 92 ? 1.27 -25.734 -5.469 1 97.56 92 PHE A C 1
ATOM 730 O O . PHE A 1 92 ? 2.107 -25.203 -4.742 1 97.56 92 PHE A O 1
ATOM 737 N N . ASP A 1 93 ? 1.513 -26.828 -6.113 1 97.06 93 ASP A N 1
ATOM 738 C CA . ASP A 1 93 ? 2.773 -27.562 -5.977 1 97.06 93 ASP A CA 1
ATOM 739 C C . ASP A 1 93 ? 3.949 -26.703 -6.445 1 97.06 93 ASP A C 1
ATOM 741 O O . ASP A 1 93 ? 4.996 -26.672 -5.797 1 97.06 93 ASP A O 1
ATOM 745 N N . ALA A 1 94 ? 3.764 -26.109 -7.574 1 95.44 94 ALA A N 1
ATOM 746 C CA . ALA A 1 94 ? 4.82 -25.266 -8.133 1 95.44 94 ALA A CA 1
ATOM 747 C C . ALA A 1 94 ? 5.156 -24.109 -7.191 1 95.44 94 ALA A C 1
ATOM 749 O O . ALA A 1 94 ? 6.328 -23.828 -6.941 1 95.44 94 ALA A O 1
ATOM 750 N N . MET A 1 95 ? 4.117 -23.484 -6.641 1 94.69 95 MET A N 1
ATOM 751 C CA . MET A 1 95 ? 4.309 -22.359 -5.734 1 94.69 95 MET A CA 1
ATOM 752 C C . MET A 1 95 ? 4.961 -22.812 -4.434 1 94.69 95 MET A C 1
ATOM 754 O O . MET A 1 95 ? 5.824 -22.109 -3.893 1 94.69 95 MET A O 1
ATOM 758 N N . GLU A 1 96 ? 4.512 -23.891 -3.938 1 93.75 96 GLU A N 1
ATOM 759 C CA . GLU A 1 96 ? 5.074 -24.422 -2.699 1 93.75 96 GLU A CA 1
ATOM 760 C C . GLU A 1 96 ? 6.566 -24.688 -2.844 1 93.75 96 GLU A C 1
ATOM 762 O O . GLU A 1 96 ? 7.352 -24.359 -1.954 1 93.75 96 GLU A O 1
ATOM 767 N N . MET A 1 97 ? 6.938 -25.297 -3.963 1 91.31 97 MET A N 1
ATOM 768 C CA . MET A 1 97 ? 8.344 -25.594 -4.234 1 91.31 97 MET A CA 1
ATOM 769 C C . MET A 1 97 ? 9.164 -24.312 -4.277 1 91.31 97 MET A C 1
ATOM 771 O O . MET A 1 97 ? 10.234 -24.234 -3.668 1 91.31 97 MET A O 1
ATOM 775 N N . GLN A 1 98 ? 8.711 -23.391 -4.965 1 88.94 98 GLN A N 1
ATOM 776 C CA . GLN A 1 98 ? 9.43 -22.125 -5.098 1 88.94 98 GLN A CA 1
ATOM 777 C C . GLN A 1 98 ? 9.555 -21.406 -3.75 1 88.94 98 GLN A C 1
ATOM 779 O O . GLN A 1 98 ? 10.609 -20.875 -3.422 1 88.94 98 GLN A O 1
ATOM 784 N N . LEU A 1 99 ? 8.469 -21.391 -2.988 1 88 99 LEU A N 1
ATOM 785 C CA . LEU A 1 99 ? 8.461 -20.75 -1.685 1 88 99 LEU A CA 1
ATOM 786 C C . LEU A 1 99 ? 9.438 -21.422 -0.73 1 88 99 LEU A C 1
ATOM 788 O O . LEU A 1 99 ? 10.086 -20.766 0.082 1 88 99 LEU A O 1
ATOM 792 N N . GLU A 1 100 ? 9.523 -22.703 -0.809 1 85.06 100 GLU A N 1
ATOM 793 C CA . GLU A 1 100 ? 10.469 -23.453 0.01 1 85.06 100 GLU A CA 1
ATOM 794 C C . GLU A 1 100 ? 11.906 -23.078 -0.315 1 85.06 100 GLU A C 1
ATOM 796 O O . GLU A 1 100 ? 12.758 -23.031 0.578 1 85.06 100 GLU A O 1
ATOM 801 N N . ALA A 1 101 ? 12.133 -22.891 -1.55 1 82.25 101 ALA A N 1
ATOM 802 C CA . ALA A 1 101 ? 13.469 -22.453 -1.963 1 82.25 101 ALA A CA 1
ATOM 803 C C . ALA A 1 101 ? 13.82 -21.109 -1.35 1 82.25 101 ALA A C 1
ATOM 805 O O . ALA A 1 101 ? 14.945 -20.906 -0.882 1 82.25 101 ALA A O 1
ATOM 806 N N . ILE A 1 102 ? 12.875 -20.234 -1.326 1 75.5 102 ILE A N 1
ATOM 807 C CA . ILE A 1 102 ? 13.062 -18.906 -0.746 1 75.5 102 ILE A CA 1
ATOM 808 C C . ILE A 1 102 ? 13.312 -19.031 0.756 1 75.5 102 ILE A C 1
ATOM 810 O O . ILE A 1 102 ? 14.203 -18.375 1.303 1 75.5 102 ILE A O 1
ATOM 814 N N . ALA A 1 103 ? 12.539 -19.844 1.408 1 76.81 103 ALA A N 1
ATOM 815 C CA . ALA A 1 103 ? 12.664 -20.078 2.846 1 76.81 103 ALA A CA 1
ATOM 816 C C . ALA A 1 103 ? 14.047 -20.641 3.189 1 76.81 103 ALA A C 1
ATOM 818 O O . ALA A 1 103 ? 14.633 -20.266 4.207 1 76.81 103 ALA A O 1
ATOM 819 N N . SER A 1 104 ? 14.477 -21.453 2.404 1 77.31 104 SER A N 1
ATOM 820 C CA . SER A 1 104 ? 15.758 -22.094 2.639 1 77.31 104 SER A CA 1
ATOM 821 C C . SER A 1 104 ? 16.891 -21.078 2.615 1 77.31 104 SER A C 1
ATOM 823 O O . SER A 1 104 ? 17.906 -21.25 3.309 1 77.31 104 SER A O 1
ATOM 825 N N . MET A 1 105 ? 16.672 -20.078 1.917 1 74.12 105 MET A N 1
ATOM 826 C CA . MET A 1 105 ? 17.719 -19.047 1.787 1 74.12 105 MET A CA 1
ATOM 827 C C . MET A 1 105 ? 17.625 -18.031 2.92 1 74.12 105 MET A C 1
ATOM 829 O O . MET A 1 105 ? 18.609 -17.391 3.268 1 74.12 105 MET A O 1
ATOM 833 N N . SER A 1 106 ? 16.469 -17.797 3.488 1 66.25 106 SER A N 1
ATOM 834 C CA . SER A 1 106 ? 16.25 -16.766 4.48 1 66.25 106 SER A CA 1
ATOM 835 C C . SER A 1 106 ? 16.359 -17.312 5.898 1 66.25 106 SER A C 1
ATOM 837 O O . SER A 1 106 ? 16.5 -16.547 6.855 1 66.25 106 SER A O 1
ATOM 839 N N . GLY A 1 107 ? 16.406 -18.625 6.121 1 63.25 107 GLY A N 1
ATOM 840 C CA . GLY A 1 107 ? 16.391 -19.25 7.43 1 63.25 107 GLY A CA 1
ATOM 841 C C . GLY A 1 107 ? 15.047 -19.172 8.125 1 63.25 107 GLY A C 1
ATOM 842 O O . GLY A 1 107 ? 14.938 -19.5 9.312 1 63.25 107 GLY A O 1
ATOM 843 N N . MET A 1 108 ? 13.984 -18.609 7.492 1 63.28 108 MET A N 1
ATOM 844 C CA . MET A 1 108 ? 12.664 -18.453 8.094 1 63.28 108 MET A CA 1
ATOM 845 C C . MET A 1 108 ? 11.695 -19.5 7.559 1 63.28 108 MET A C 1
ATOM 847 O O . MET A 1 108 ? 10.648 -19.156 6.992 1 63.28 108 MET A O 1
ATOM 851 N N . SER A 1 109 ? 11.914 -20.719 7.809 1 62.94 109 SER A N 1
ATOM 852 C CA . SER A 1 109 ? 11.219 -21.844 7.18 1 62.94 109 SER A CA 1
ATOM 853 C C . SER A 1 109 ? 9.734 -21.828 7.523 1 62.94 109 SER A C 1
ATOM 855 O O . SER A 1 109 ? 8.883 -22 6.645 1 62.94 109 SER A O 1
ATOM 857 N N . ASP A 1 110 ? 9.367 -21.609 8.742 1 61.62 110 ASP A N 1
ATOM 858 C CA . ASP A 1 110 ? 7.98 -21.812 9.164 1 61.62 110 ASP A CA 1
ATOM 859 C C . ASP A 1 110 ? 7.062 -20.75 8.555 1 61.62 110 ASP A C 1
ATOM 861 O O . ASP A 1 110 ? 5.934 -21.062 8.164 1 61.62 110 ASP A O 1
ATOM 865 N N . VAL A 1 111 ? 7.59 -19.594 8.32 1 63.59 111 VAL A N 1
ATOM 866 C CA . VAL A 1 111 ? 6.77 -18.469 7.867 1 63.59 111 VAL A CA 1
ATOM 867 C C . VAL A 1 111 ? 6.535 -18.578 6.363 1 63.59 111 VAL A C 1
ATOM 869 O O . VAL A 1 111 ? 5.641 -17.922 5.82 1 63.59 111 VAL A O 1
ATOM 872 N N . PHE A 1 112 ? 7.141 -19.625 5.789 1 73.5 112 PHE A N 1
ATOM 873 C CA . PHE A 1 112 ? 7.059 -19.672 4.332 1 73.5 112 PHE A CA 1
ATOM 874 C C . PHE A 1 112 ? 6.312 -20.922 3.867 1 73.5 112 PHE A C 1
ATOM 876 O O . PHE A 1 112 ? 6.344 -21.25 2.684 1 73.5 112 PHE A O 1
ATOM 883 N N . LYS A 1 113 ? 5.586 -21.484 4.785 1 84.75 113 LYS A N 1
ATOM 884 C CA . LYS A 1 113 ? 4.801 -22.625 4.328 1 84.75 113 LYS A CA 1
ATOM 885 C C . LYS A 1 113 ? 3.527 -22.172 3.621 1 84.75 113 LYS A C 1
ATOM 887 O O . LYS A 1 113 ? 2.715 -21.438 4.203 1 84.75 113 LYS A O 1
ATOM 892 N N . LEU A 1 114 ? 3.371 -22.688 2.443 1 93.88 114 LEU A N 1
ATOM 893 C CA . LEU A 1 114 ? 2.215 -22.312 1.641 1 93.88 114 LEU A CA 1
ATOM 894 C C . LEU A 1 114 ? 0.964 -23.047 2.098 1 93.88 114 LEU A C 1
ATOM 896 O O . LEU A 1 114 ? 0.961 -24.281 2.164 1 93.88 114 LEU A O 1
ATOM 900 N N . LYS A 1 115 ? -0.087 -22.344 2.449 1 94.69 115 LYS A N 1
ATOM 901 C CA . LYS A 1 115 ? -1.358 -22.969 2.809 1 94.69 115 LYS A CA 1
ATOM 902 C C . LYS A 1 115 ? -2.338 -22.938 1.639 1 94.69 115 LYS A C 1
ATOM 904 O O . LYS A 1 115 ? -3.17 -23.828 1.49 1 94.69 115 LYS A O 1
ATOM 909 N N . ALA A 1 116 ? -2.266 -21.891 0.849 1 97.12 116 ALA A N 1
ATOM 910 C CA . ALA A 1 116 ? -3.166 -21.766 -0.293 1 97.12 116 ALA A CA 1
ATOM 911 C C . ALA A 1 116 ? -2.58 -20.812 -1.343 1 97.12 116 ALA A C 1
ATOM 913 O O . ALA A 1 116 ? -1.691 -20.016 -1.042 1 97.12 116 ALA A O 1
ATOM 914 N N . ALA A 1 117 ? -2.99 -20.969 -2.551 1 97.75 117 ALA A N 1
ATOM 915 C CA . ALA A 1 117 ? -2.758 -20.047 -3.646 1 97.75 117 ALA A CA 1
ATOM 916 C C . ALA A 1 117 ? -4.027 -19.266 -3.982 1 97.75 117 ALA A C 1
ATOM 918 O O . ALA A 1 117 ? -5.023 -19.844 -4.41 1 97.75 117 ALA A O 1
ATOM 919 N N . ASP A 1 118 ? -4.051 -18 -3.766 1 98.44 118 ASP A N 1
ATOM 920 C CA . ASP A 1 118 ? -5.176 -17.156 -4.172 1 98.44 118 ASP A CA 1
ATOM 921 C C . ASP A 1 118 ? -4.965 -16.594 -5.578 1 98.44 118 ASP A C 1
ATOM 923 O O . ASP A 1 118 ? -4.008 -15.859 -5.828 1 98.44 118 ASP A O 1
ATOM 927 N N . ILE A 1 119 ? -5.836 -16.938 -6.465 1 98.75 119 ILE A N 1
ATOM 928 C CA . ILE A 1 119 ? -5.688 -16.578 -7.871 1 98.75 119 ILE A CA 1
ATOM 929 C C . ILE A 1 119 ? -6.508 -15.328 -8.172 1 98.75 119 ILE A C 1
ATOM 931 O O . ILE A 1 119 ? -7.664 -15.227 -7.762 1 98.75 119 ILE A O 1
ATOM 935 N N . PHE A 1 120 ? -5.902 -14.445 -8.859 1 98.75 120 PHE A N 1
ATOM 936 C CA . PHE A 1 120 ? -6.512 -13.164 -9.203 1 98.75 120 PHE A CA 1
ATOM 937 C C . PHE A 1 120 ? -6.434 -12.914 -10.711 1 98.75 120 PHE A C 1
ATOM 939 O O . PHE A 1 120 ? -5.461 -13.305 -11.359 1 98.75 120 PHE A O 1
ATOM 946 N N . GLU A 1 121 ? -7.41 -12.266 -11.203 1 98.56 121 GLU A N 1
ATOM 947 C CA . GLU A 1 121 ? -7.371 -11.695 -12.547 1 98.56 121 GLU A CA 1
ATOM 948 C C . GLU A 1 121 ? -6.703 -10.32 -12.539 1 98.56 121 GLU A C 1
ATOM 950 O O . GLU A 1 121 ? -6.969 -9.5 -11.664 1 98.56 121 GLU A O 1
ATOM 955 N N . ILE A 1 122 ? -5.82 -10.117 -13.5 1 97.88 122 ILE A N 1
ATOM 956 C CA . ILE A 1 122 ? -5.195 -8.805 -13.656 1 97.88 122 ILE A CA 1
ATOM 957 C C . ILE A 1 122 ? -6.168 -7.852 -14.352 1 97.88 122 ILE A C 1
ATOM 959 O O . ILE A 1 122 ? -6.66 -8.141 -15.445 1 97.88 122 ILE A O 1
ATOM 963 N N . ARG A 1 123 ? -6.371 -6.707 -13.719 1 97.75 123 ARG A N 1
ATOM 964 C CA . ARG A 1 123 ? -7.305 -5.742 -14.289 1 97.75 123 ARG A CA 1
ATOM 965 C C . ARG A 1 123 ? -6.562 -4.582 -14.945 1 97.75 123 ARG A C 1
ATOM 967 O O . ARG A 1 123 ? -6.992 -4.066 -15.977 1 97.75 123 ARG A O 1
ATOM 974 N N . SER A 1 124 ? -5.457 -4.133 -14.352 1 96.69 124 SER A N 1
ATOM 975 C CA . SER A 1 124 ? -4.602 -3.094 -14.922 1 96.69 124 SER A CA 1
ATOM 976 C C . SER A 1 124 ? -3.197 -3.15 -14.328 1 96.69 124 SER A C 1
ATOM 978 O O . SER A 1 124 ? -2.992 -3.725 -13.258 1 96.69 124 SER A O 1
ATOM 980 N N . VAL A 1 125 ? -2.262 -2.672 -15.062 1 96 125 VAL A N 1
ATOM 981 C CA . VAL A 1 125 ? -0.867 -2.574 -14.648 1 96 125 VAL A CA 1
ATOM 982 C C . VAL A 1 125 ? -0.34 -1.168 -14.93 1 96 125 VAL A C 1
ATOM 984 O O . VAL A 1 125 ? -0.57 -0.616 -16 1 96 125 VAL A O 1
ATOM 987 N N . ARG A 1 126 ? 0.418 -0.609 -13.93 1 94.5 126 ARG A N 1
ATOM 988 C CA . ARG A 1 126 ? 1.003 0.71 -14.141 1 94.5 126 ARG A CA 1
ATOM 989 C C . ARG A 1 126 ? 2.246 0.906 -13.281 1 94.5 126 ARG A C 1
ATOM 991 O O . ARG A 1 126 ? 2.383 0.281 -12.227 1 94.5 126 ARG A O 1
ATOM 998 N N . LYS A 1 127 ? 3.109 1.767 -13.742 1 92.31 127 LYS A N 1
ATOM 999 C CA . LYS A 1 127 ? 4.219 2.184 -12.891 1 92.31 127 LYS A CA 1
ATOM 1000 C C . LYS A 1 127 ? 3.717 2.99 -11.695 1 92.31 127 LYS A C 1
ATOM 1002 O O . LYS A 1 127 ? 2.799 3.803 -11.828 1 92.31 127 LYS A O 1
ATOM 1007 N N . PHE A 1 128 ? 4.266 2.686 -10.555 1 91.31 128 PHE A N 1
ATOM 1008 C CA . PHE A 1 128 ? 3.889 3.432 -9.359 1 91.31 128 PHE A CA 1
ATOM 1009 C C . PHE A 1 128 ? 4.727 4.695 -9.219 1 91.31 128 PHE A C 1
ATOM 1011 O O . PHE A 1 128 ? 5.871 4.641 -8.766 1 91.31 128 PHE A O 1
ATOM 1018 N N . THR A 1 129 ? 4.219 5.785 -9.664 1 83.38 129 THR A N 1
ATOM 1019 C CA . THR A 1 129 ? 4.953 7.047 -9.68 1 83.38 129 THR A CA 1
ATOM 1020 C C . THR A 1 129 ? 4.207 8.117 -8.883 1 83.38 129 THR A C 1
ATOM 1022 O O . THR A 1 129 ? 3.025 7.953 -8.57 1 83.38 129 THR A O 1
ATOM 1025 N N . GLU A 1 130 ? 4.961 9.062 -8.367 1 66.75 130 GLU A N 1
ATOM 1026 C CA . GLU A 1 130 ? 4.34 10.195 -7.68 1 66.75 130 GLU A CA 1
ATOM 1027 C C . GLU A 1 130 ? 3.289 10.867 -8.555 1 66.75 130 GLU A C 1
ATOM 1029 O O . GLU A 1 130 ? 3.418 10.891 -9.781 1 66.75 130 GLU A O 1
ATOM 1034 N N . ALA A 1 131 ? 2.018 11.023 -7.699 1 59.97 131 ALA A N 1
ATOM 1035 C CA . ALA A 1 131 ? 0.805 11.5 -8.359 1 59.97 131 ALA A CA 1
ATOM 1036 C C . ALA A 1 131 ? 1.115 12.656 -9.305 1 59.97 131 ALA A C 1
ATOM 1038 O O . ALA A 1 131 ? 1.866 13.57 -8.953 1 59.97 131 ALA A O 1
ATOM 1039 N N . LYS A 1 132 ? 0.814 12.312 -10.539 1 54.38 132 LYS A N 1
ATOM 1040 C CA . LYS A 1 132 ? 0.72 13.398 -11.516 1 54.38 132 LYS A CA 1
ATOM 1041 C C . LYS A 1 132 ? -0.722 13.875 -11.664 1 54.38 132 LYS A C 1
ATOM 1043 O O . LYS A 1 132 ? -1.66 13.148 -11.344 1 54.38 132 LYS A O 1
ATOM 1048 N N . GLU A 1 133 ? -1.006 15.156 -11.711 1 45.72 133 GLU A N 1
ATOM 1049 C CA . GLU A 1 133 ? -2.303 15.766 -11.992 1 45.72 133 GLU A CA 1
ATOM 1050 C C . GLU A 1 133 ? -3.166 14.852 -12.859 1 45.72 133 GLU A C 1
ATOM 1052 O O . GLU A 1 133 ? -2.783 14.508 -13.977 1 45.72 133 GLU A O 1
ATOM 1057 N N . SER A 1 134 ? -3.551 13.688 -12.328 1 41 134 SER A N 1
ATOM 1058 C CA . SER A 1 134 ? -4.445 13.125 -13.328 1 41 134 SER A CA 1
ATOM 1059 C C . SER A 1 134 ? -5.797 13.828 -13.328 1 41 134 SER A C 1
ATOM 1061 O O . SER A 1 134 ? -6.285 14.242 -12.273 1 41 134 SER A O 1
ATOM 1063 N N . MET B 1 1 ? -1.196 7.742 20 1 79.88 1 MET B N 1
ATOM 1064 C CA . MET B 1 1 ? 0.013 8.531 20.219 1 79.88 1 MET B CA 1
ATOM 1065 C C . MET B 1 1 ? 1.13 8.094 19.281 1 79.88 1 MET B C 1
ATOM 1067 O O . MET B 1 1 ? 1.308 6.902 19.031 1 79.88 1 MET B O 1
ATOM 1071 N N . ILE B 1 2 ? 1.814 9.109 18.688 1 86.69 2 ILE B N 1
ATOM 1072 C CA . ILE B 1 2 ? 2.928 8.82 17.781 1 86.69 2 ILE B CA 1
ATOM 1073 C C . ILE B 1 2 ? 4.164 8.445 18.609 1 86.69 2 ILE B C 1
ATOM 1075 O O . ILE B 1 2 ? 4.695 9.266 19.344 1 86.69 2 ILE B O 1
ATOM 1079 N N . PRO B 1 3 ? 4.629 7.234 18.469 1 88 3 PRO B N 1
ATOM 1080 C CA . PRO B 1 3 ? 5.848 6.859 19.188 1 88 3 PRO B CA 1
ATOM 1081 C C . PRO B 1 3 ? 7.066 7.672 18.75 1 88 3 PRO B C 1
ATOM 1083 O O . PRO B 1 3 ? 7.121 8.141 17.609 1 88 3 PRO B O 1
ATOM 1086 N N . GLU B 1 4 ? 7.984 7.871 19.672 1 86.94 4 GLU B N 1
ATOM 1087 C CA . GLU B 1 4 ? 9.195 8.633 19.406 1 86.94 4 GLU B CA 1
ATOM 1088 C C . GLU B 1 4 ? 9.953 8.062 18.203 1 86.94 4 GLU B C 1
ATOM 1090 O O . GLU B 1 4 ? 10.539 8.812 17.422 1 86.94 4 GLU B O 1
ATOM 1095 N N . GLU B 1 5 ? 9.922 6.746 17.984 1 88.56 5 GLU B N 1
ATOM 1096 C CA . GLU B 1 5 ? 10.641 6.055 16.922 1 88.56 5 GLU B CA 1
ATOM 1097 C C . GLU B 1 5 ? 10.109 6.449 15.547 1 88.56 5 GLU B C 1
ATOM 1099 O O . GLU B 1 5 ? 10.781 6.246 14.531 1 88.56 5 GLU B O 1
ATOM 1104 N N . LEU B 1 6 ? 8.906 6.98 15.594 1 90.88 6 LEU B N 1
ATOM 1105 C CA . LEU B 1 6 ? 8.25 7.301 14.328 1 90.88 6 LEU B CA 1
ATOM 1106 C C . LEU B 1 6 ? 8.617 8.703 13.859 1 90.88 6 LEU B C 1
ATOM 1108 O O . LEU B 1 6 ? 8.414 9.047 12.695 1 90.88 6 LEU B O 1
ATOM 1112 N N . GLN B 1 7 ? 9.219 9.5 14.719 1 89.25 7 GLN B N 1
ATOM 1113 C CA . GLN B 1 7 ? 9.438 10.914 14.453 1 89.25 7 GLN B CA 1
ATOM 1114 C C . GLN B 1 7 ? 10.336 11.109 13.234 1 89.25 7 GLN B C 1
ATOM 1116 O O . GLN B 1 7 ? 10.023 11.906 12.344 1 89.25 7 GLN B O 1
ATOM 1121 N N . PRO B 1 8 ? 11.398 10.32 13.125 1 89 8 PRO B N 1
ATOM 1122 C CA . PRO B 1 8 ? 12.242 10.508 11.945 1 89 8 PRO B CA 1
ATOM 1123 C C . PRO B 1 8 ? 11.516 10.188 10.641 1 89 8 PRO B C 1
ATOM 1125 O O . PRO B 1 8 ? 11.859 10.727 9.586 1 89 8 PRO B O 1
ATOM 1128 N N . CYS B 1 9 ? 10.508 9.32 10.68 1 90.81 9 CYS B N 1
ATOM 1129 C CA . CYS B 1 9 ? 9.773 8.883 9.492 1 90.81 9 CYS B CA 1
ATOM 1130 C C . CYS B 1 9 ? 8.891 10.008 8.953 1 90.81 9 CYS B C 1
ATOM 1132 O O . CYS B 1 9 ? 8.453 9.961 7.805 1 90.81 9 CYS B O 1
ATOM 1134 N N . LEU B 1 10 ? 8.633 10.969 9.789 1 89.88 10 LEU B N 1
ATOM 1135 C CA . LEU B 1 10 ? 7.656 12 9.453 1 89.88 10 LEU B CA 1
ATOM 1136 C C . LEU B 1 10 ? 8.352 13.258 8.938 1 89.88 10 LEU B C 1
ATOM 1138 O O . LEU B 1 10 ? 7.699 14.281 8.719 1 89.88 10 LEU B O 1
ATOM 1142 N N . GLN B 1 11 ? 9.641 13.203 8.609 1 79.06 11 GLN B N 1
ATOM 1143 C CA . GLN B 1 11 ? 10.414 14.375 8.211 1 79.06 11 GLN B CA 1
ATOM 1144 C C . GLN B 1 11 ? 10.258 14.656 6.715 1 79.06 11 GLN B C 1
ATOM 1146 O O . GLN B 1 11 ? 10.688 15.695 6.227 1 79.06 11 GLN B O 1
ATOM 1151 N N . GLY B 1 12 ? 9.617 13.797 6.027 1 76.06 12 GLY B N 1
ATOM 1152 C CA . GLY B 1 12 ? 9.359 14.023 4.613 1 76.06 12 GLY B CA 1
ATOM 1153 C C . GLY B 1 12 ? 10.555 13.734 3.732 1 76.06 12 GLY B C 1
ATOM 1154 O O . GLY B 1 12 ? 10.648 14.242 2.613 1 76.06 12 GLY B O 1
ATOM 1155 N N . ILE B 1 13 ? 11.469 13.055 4.176 1 76.69 13 ILE B N 1
ATOM 1156 C CA . ILE B 1 13 ? 12.688 12.734 3.436 1 76.69 13 ILE B CA 1
ATOM 1157 C C . ILE B 1 13 ? 12.383 11.664 2.393 1 76.69 13 ILE B C 1
ATOM 1159 O O . ILE B 1 13 ? 12.867 11.734 1.259 1 76.69 13 ILE B O 1
ATOM 1163 N N . VAL B 1 14 ? 11.633 10.727 2.736 1 83.69 14 VAL B N 1
ATOM 1164 C CA . VAL B 1 14 ? 11.227 9.641 1.857 1 83.69 14 VAL B CA 1
ATOM 1165 C C . VAL B 1 14 ? 9.719 9.703 1.614 1 83.69 14 VAL B C 1
ATOM 1167 O O . VAL B 1 14 ? 8.945 9.883 2.553 1 83.69 14 VAL B O 1
ATOM 1170 N N . PRO B 1 15 ? 9.383 9.641 0.367 1 87.19 15 PRO B N 1
ATOM 1171 C CA . PRO B 1 15 ? 7.938 9.641 0.112 1 87.19 15 PRO B CA 1
ATOM 1172 C C . PRO B 1 15 ? 7.207 8.516 0.847 1 87.19 15 PRO B C 1
ATOM 1174 O O . PRO B 1 15 ? 7.805 7.484 1.151 1 87.19 15 PRO B O 1
ATOM 1177 N N . SER B 1 16 ? 5.984 8.773 1.158 1 93.5 16 SER B N 1
ATOM 1178 C CA . SER B 1 16 ? 5.133 7.809 1.845 1 93.5 16 SER B CA 1
ATOM 1179 C C . SER B 1 16 ? 4.086 7.223 0.901 1 93.5 16 SER B C 1
ATOM 1181 O O . SER B 1 16 ? 3.848 7.766 -0.181 1 93.5 16 SER B O 1
ATOM 1183 N N . ILE B 1 17 ? 3.545 6.074 1.24 1 95.25 17 ILE B N 1
ATOM 1184 C CA . ILE B 1 17 ? 2.457 5.465 0.483 1 95.25 17 ILE B CA 1
ATOM 1185 C C . ILE B 1 17 ? 1.166 5.52 1.296 1 95.25 17 ILE B C 1
ATOM 1187 O O . ILE B 1 17 ? 1.16 5.195 2.486 1 95.25 17 ILE B O 1
ATOM 1191 N N . MET B 1 18 ? 0.117 5.965 0.684 1 97.06 18 MET B N 1
ATOM 1192 C CA . MET B 1 18 ? -1.19 6.023 1.333 1 97.06 18 MET B CA 1
ATOM 1193 C C . MET B 1 18 ? -2.164 5.047 0.68 1 97.06 18 MET B C 1
ATOM 1195 O O . MET B 1 18 ? -2.238 4.969 -0.548 1 97.06 18 MET B O 1
ATOM 1199 N N . VAL B 1 19 ? -2.842 4.34 1.504 1 97.94 19 VAL B N 1
ATOM 1200 C CA . VAL B 1 19 ? -3.834 3.365 1.062 1 97.94 19 VAL B CA 1
ATOM 1201 C C . VAL B 1 19 ? -5.227 3.809 1.505 1 97.94 19 VAL B C 1
ATOM 1203 O O . VAL B 1 19 ? -5.441 4.129 2.676 1 97.94 19 VAL B O 1
ATOM 1206 N N . THR B 1 20 ? -6.102 3.869 0.578 1 98 20 THR B N 1
ATOM 1207 C CA . THR B 1 20 ? -7.484 4.266 0.831 1 98 20 THR B CA 1
ATOM 1208 C C . THR B 1 20 ? -8.453 3.342 0.104 1 98 20 THR B C 1
ATOM 1210 O O . THR B 1 20 ? -8.031 2.439 -0.622 1 98 20 THR B O 1
ATOM 1213 N N . CYS B 1 21 ? -9.734 3.496 0.371 1 97.69 21 CYS B N 1
ATOM 1214 C CA . CYS B 1 21 ? -10.781 2.752 -0.32 1 97.69 21 CYS B CA 1
ATOM 1215 C C . CYS B 1 21 ? -11.977 3.648 -0.631 1 97.69 21 CYS B C 1
ATOM 1217 O O . CYS B 1 21 ? -12.352 4.492 0.184 1 97.69 21 CYS B O 1
ATOM 1219 N N . SER B 1 22 ? -12.5 3.381 -1.82 1 97.44 22 SER B N 1
ATOM 1220 C CA . SER B 1 22 ? -13.734 4.086 -2.145 1 97.44 22 SER B CA 1
ATOM 1221 C C . SER B 1 22 ? -14.906 3.561 -1.321 1 97.44 22 SER B C 1
ATOM 1223 O O . SER B 1 22 ? -14.781 2.541 -0.638 1 97.44 22 SER B O 1
ATOM 1225 N N . LYS B 1 23 ? -16.016 4.254 -1.395 1 95.62 23 LYS B N 1
ATOM 1226 C CA . LYS B 1 23 ? -17.234 3.814 -0.718 1 95.62 23 LYS B CA 1
ATOM 1227 C C . LYS B 1 23 ? -17.703 2.459 -1.246 1 95.62 23 LYS B C 1
ATOM 1229 O O . LYS B 1 23 ? -18.312 1.682 -0.517 1 95.62 23 LYS B O 1
ATOM 1234 N N . GLU B 1 24 ? -17.391 2.145 -2.486 1 95.38 24 GLU B N 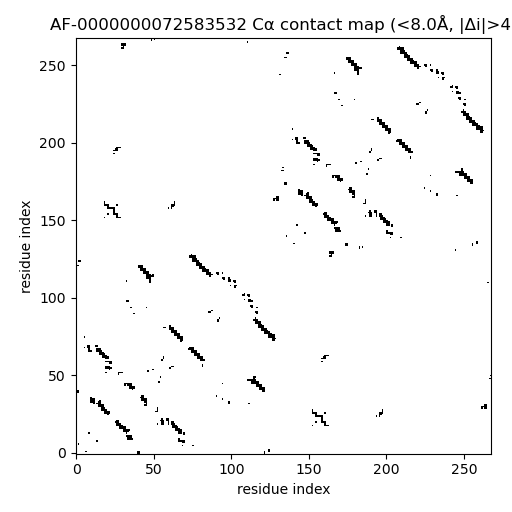1
ATOM 1235 C CA . GLU B 1 24 ? -17.781 0.889 -3.119 1 95.38 24 GLU B CA 1
ATOM 1236 C C . GLU B 1 24 ? -16.781 -0.219 -2.82 1 95.38 24 GLU B C 1
ATOM 1238 O O . GLU B 1 24 ? -16.922 -1.34 -3.314 1 95.38 24 GLU B O 1
ATOM 1243 N N . GLY B 1 25 ? -15.727 0.137 -2.059 1 95.75 25 GLY B N 1
ATOM 1244 C CA . GLY B 1 25 ? -14.781 -0.879 -1.623 1 95.75 25 GLY B CA 1
ATOM 1245 C C . GLY B 1 25 ? -13.625 -1.066 -2.584 1 95.75 25 GLY B C 1
ATOM 1246 O O . GLY B 1 25 ? -12.938 -2.094 -2.551 1 95.75 25 GLY B O 1
ATOM 1247 N N . ILE B 1 26 ? -13.391 -0.114 -3.453 1 96.88 26 ILE B N 1
ATOM 1248 C CA . ILE B 1 26 ? -12.281 -0.212 -4.395 1 96.88 26 ILE B CA 1
ATOM 1249 C C . ILE B 1 26 ? -11.016 0.357 -3.762 1 96.88 26 ILE B C 1
ATOM 1251 O O . ILE B 1 26 ? -10.945 1.553 -3.467 1 96.88 26 ILE B O 1
ATOM 1255 N N . PRO B 1 27 ? -9.984 -0.49 -3.539 1 97.62 27 PRO B N 1
ATOM 1256 C CA . PRO B 1 27 ? -8.742 0.006 -2.93 1 97.62 27 PRO B CA 1
ATOM 1257 C C . PRO B 1 27 ? -7.973 0.949 -3.848 1 97.62 27 PRO B C 1
ATOM 1259 O O . PRO B 1 27 ? -8.117 0.886 -5.07 1 97.62 27 PRO B O 1
ATOM 1262 N N . ASN B 1 28 ? -7.207 1.865 -3.254 1 96.5 28 ASN B N 1
ATOM 1263 C CA . ASN B 1 28 ? -6.32 2.795 -3.943 1 96.5 28 ASN B CA 1
ATOM 1264 C C . ASN B 1 28 ? -4.996 2.963 -3.201 1 96.5 28 ASN B C 1
ATOM 1266 O O . ASN B 1 28 ? -4.969 2.957 -1.97 1 96.5 28 ASN B O 1
ATOM 1270 N N . ALA B 1 29 ? -3.914 3.006 -3.922 1 96.44 29 ALA B N 1
ATOM 1271 C CA . ALA B 1 29 ? -2.598 3.328 -3.375 1 96.44 29 ALA B CA 1
ATOM 1272 C C . ALA B 1 29 ? -1.979 4.52 -4.098 1 96.44 29 ALA B C 1
ATOM 1274 O O . ALA B 1 29 ? -2.029 4.602 -5.328 1 96.44 29 ALA B O 1
ATOM 1275 N N . THR B 1 30 ? -1.399 5.441 -3.322 1 94.81 30 THR B N 1
ATOM 1276 C CA . THR B 1 30 ? -0.781 6.629 -3.902 1 94.81 30 THR B CA 1
ATOM 1277 C C . THR B 1 30 ? 0.466 7.027 -3.117 1 94.81 30 THR B C 1
ATOM 1279 O O . THR B 1 30 ? 0.583 6.715 -1.93 1 94.81 30 THR B O 1
ATOM 1282 N N . ILE B 1 31 ? 1.346 7.641 -3.791 1 93.06 31 ILE B N 1
ATOM 1283 C CA . ILE B 1 31 ? 2.52 8.203 -3.135 1 93.06 31 ILE B CA 1
ATOM 1284 C C . ILE B 1 31 ? 2.186 9.594 -2.586 1 93.06 31 ILE B C 1
ATOM 1286 O O . ILE B 1 31 ? 1.545 10.398 -3.264 1 93.06 31 ILE B O 1
ATOM 1290 N N . VAL B 1 32 ? 2.559 9.828 -1.391 1 92.31 32 VAL B N 1
ATOM 1291 C CA . VAL B 1 32 ? 2.344 11.102 -0.724 1 92.31 32 VAL B CA 1
ATOM 1292 C C . VAL B 1 32 ? 3.689 11.758 -0.42 1 92.31 32 VAL B C 1
ATOM 1294 O O . VAL B 1 32 ? 4.598 11.109 0.103 1 92.31 32 VAL B O 1
ATOM 1297 N N . SER B 1 33 ? 3.762 13.016 -0.63 1 88.25 33 SER B N 1
ATOM 1298 C CA . SER B 1 33 ? 5.035 13.727 -0.527 1 88.25 33 SER B CA 1
ATOM 1299 C C . SER B 1 33 ? 5.336 14.117 0.916 1 88.25 33 SER B C 1
ATOM 1301 O O . SER B 1 33 ? 6.5 14.219 1.306 1 88.25 33 SER B O 1
ATOM 1303 N N . GLN B 1 34 ? 4.285 14.367 1.577 1 91.5 34 GLN B N 1
ATOM 1304 C CA . GLN B 1 34 ? 4.539 14.898 2.91 1 91.5 34 GLN B CA 1
ATOM 1305 C C . GLN B 1 34 ? 3.523 14.375 3.918 1 91.5 34 GLN B C 1
ATOM 1307 O O . GLN B 1 34 ? 2.316 14.406 3.668 1 91.5 34 GLN B O 1
ATOM 1312 N N . VAL B 1 35 ? 4.035 13.852 5.016 1 95.38 35 VAL B N 1
ATOM 1313 C CA . VAL B 1 35 ? 3.289 13.531 6.227 1 95.38 35 VAL B CA 1
ATOM 1314 C C . VAL B 1 35 ? 3.756 14.422 7.375 1 95.38 35 VAL B C 1
ATOM 1316 O O . VAL B 1 35 ? 4.914 14.352 7.793 1 95.38 35 VAL B O 1
ATOM 1319 N N . TYR B 1 36 ? 2.814 15.273 7.875 1 94.88 36 TYR B N 1
ATOM 1320 C CA . TYR B 1 36 ? 3.139 16.312 8.852 1 94.88 36 TYR B CA 1
ATOM 1321 C C . TYR B 1 36 ? 2.496 16 10.203 1 94.88 36 TYR B C 1
ATOM 1323 O O . TYR B 1 36 ? 1.286 15.773 10.281 1 94.88 36 TYR B O 1
ATOM 1331 N N . GLN B 1 37 ? 3.338 16 11.234 1 95.25 37 GLN B N 1
ATOM 1332 C CA . GLN B 1 37 ? 2.783 15.773 12.57 1 95.25 37 GLN B CA 1
ATOM 1333 C C . GLN B 1 37 ? 2.109 17.031 13.102 1 95.25 37 GLN B C 1
ATOM 1335 O O . GLN B 1 37 ? 2.777 18.031 13.375 1 95.25 37 GLN B O 1
ATOM 1340 N N . VAL B 1 38 ? 0.808 16.969 13.289 1 96.06 38 VAL B N 1
ATOM 1341 C CA . VAL B 1 38 ? 0.045 18.109 13.789 1 96.06 38 VAL B CA 1
ATOM 1342 C C . VAL B 1 38 ? 0.164 18.188 15.312 1 96.06 38 VAL B C 1
ATOM 1344 O O . VAL B 1 38 ? 0.444 19.25 15.859 1 96.06 38 VAL B O 1
ATOM 1347 N N . ASP B 1 39 ? -0.059 17.094 15.969 1 94.88 39 ASP B N 1
ATOM 1348 C CA . ASP B 1 39 ? 0.101 16.922 17.406 1 94.88 39 ASP B CA 1
ATOM 1349 C C . ASP B 1 39 ? 0.262 15.445 17.766 1 94.88 39 ASP B C 1
ATOM 1351 O O . ASP B 1 39 ? 0.605 14.625 16.906 1 94.88 39 ASP B O 1
ATOM 1355 N N . SER B 1 40 ? 0.083 15.039 19 1 93.88 40 SER B N 1
ATOM 1356 C CA . SER B 1 40 ? 0.383 13.688 19.453 1 93.88 40 SER B CA 1
ATOM 1357 C C . SER B 1 40 ? -0.57 12.672 18.828 1 93.88 40 SER B C 1
ATOM 1359 O O . SER B 1 40 ? -0.258 11.477 18.766 1 93.88 40 SER B O 1
ATOM 1361 N N . ASP B 1 41 ? -1.769 13.133 18.344 1 96.69 41 ASP B N 1
ATOM 1362 C CA . ASP B 1 41 ? -2.787 12.18 17.922 1 96.69 41 ASP B CA 1
ATOM 1363 C C . ASP B 1 41 ? -3.23 12.445 16.484 1 96.69 41 ASP B C 1
ATOM 1365 O O . ASP B 1 41 ? -4.129 11.773 15.969 1 96.69 41 ASP B O 1
ATOM 1369 N N . HIS B 1 42 ? -2.572 13.43 15.789 1 97.69 42 HIS B N 1
ATOM 1370 C CA . HIS B 1 42 ? -3.049 13.805 14.461 1 97.69 42 HIS B CA 1
ATOM 1371 C C . HIS B 1 42 ? -1.887 14.008 13.5 1 97.69 42 HIS B C 1
ATOM 1373 O O . HIS B 1 42 ? -0.836 14.523 13.883 1 97.69 42 HIS B O 1
ATOM 1379 N N . LEU B 1 43 ? -2.125 13.578 12.312 1 97.75 43 LEU B N 1
ATOM 1380 C CA . LEU B 1 43 ? -1.251 13.852 11.172 1 97.75 43 LEU B CA 1
ATOM 1381 C C . LEU B 1 43 ? -1.974 14.68 10.117 1 97.75 43 LEU B C 1
ATOM 1383 O O . LEU B 1 43 ? -3.195 14.594 9.984 1 97.75 43 LEU B O 1
ATOM 1387 N N . ALA B 1 44 ? -1.219 15.422 9.445 1 97.88 44 ALA B N 1
ATOM 1388 C CA . ALA B 1 44 ? -1.693 16.078 8.234 1 97.88 44 ALA B CA 1
ATOM 1389 C C . ALA B 1 44 ? -0.972 15.555 7 1 97.88 44 ALA B C 1
ATOM 1391 O O . ALA B 1 44 ? 0.256 15.43 6.996 1 97.88 44 ALA B O 1
ATOM 1392 N N . ILE B 1 45 ? -1.741 15.211 5.969 1 97 45 ILE B N 1
ATOM 1393 C CA . ILE B 1 45 ? -1.205 14.695 4.715 1 97 45 ILE B CA 1
ATOM 1394 C C . ILE B 1 45 ? -1.379 15.734 3.611 1 97 45 ILE B C 1
ATOM 1396 O O . ILE B 1 45 ? -2.455 16.312 3.463 1 97 45 ILE B O 1
ATOM 1400 N N . SER B 1 46 ? -0.279 15.922 2.877 1 94.69 46 SER B N 1
ATOM 1401 C CA . SER B 1 46 ? -0.337 16.891 1.793 1 94.69 46 SER B CA 1
ATOM 1402 C C . SER B 1 46 ? -1.266 16.422 0.678 1 94.69 46 SER B C 1
ATOM 1404 O O . SER B 1 46 ? -1.2 15.273 0.252 1 94.69 46 SER B O 1
ATOM 1406 N N . ASN B 1 47 ? -2.145 17.281 0.297 1 94.38 47 ASN B N 1
ATOM 1407 C CA . ASN B 1 47 ? -3.039 17.094 -0.837 1 94.38 47 ASN B CA 1
ATOM 1408 C C . ASN B 1 47 ? -2.77 18.094 -1.948 1 94.38 47 ASN B C 1
ATOM 1410 O O . ASN B 1 47 ? -3.02 19.297 -1.779 1 94.38 47 ASN B O 1
ATOM 1414 N N . GLN B 1 48 ? -2.369 17.594 -3.033 1 89.06 48 GLN B N 1
ATOM 1415 C CA . GLN B 1 48 ? -1.926 18.469 -4.113 1 89.06 48 GLN B CA 1
ATOM 1416 C C . GLN B 1 48 ? -2.867 18.375 -5.312 1 89.06 48 GLN B C 1
ATOM 1418 O O . GLN B 1 48 ? -2.791 19.203 -6.23 1 89.06 48 GLN B O 1
ATOM 1423 N N . PHE B 1 49 ? -3.867 17.5 -5.281 1 85.88 49 PHE B N 1
ATOM 1424 C CA . PHE B 1 49 ? -4.566 17.266 -6.535 1 85.88 49 PHE B CA 1
ATOM 1425 C C . PHE B 1 49 ? -6.062 17.109 -6.301 1 85.88 49 PHE B C 1
ATOM 1427 O O . PHE B 1 49 ? -6.852 17.109 -7.25 1 85.88 49 PHE B O 1
ATOM 1434 N N . PHE B 1 50 ? -6.543 17.031 -5.09 1 88.25 50 PHE B N 1
ATOM 1435 C CA . PHE B 1 50 ? -7.934 16.734 -4.762 1 88.25 50 PHE B CA 1
ATOM 1436 C C . PHE B 1 50 ? -8.453 15.578 -5.613 1 88.25 50 PHE B C 1
ATOM 1438 O O . PHE B 1 50 ? -9.539 15.672 -6.199 1 88.25 50 PHE B O 1
ATOM 1445 N N . GLY B 1 51 ? -7.727 14.586 -5.84 1 92.62 51 GLY B N 1
ATOM 1446 C CA . GLY B 1 51 ? -8.016 13.445 -6.695 1 92.62 51 GLY B CA 1
ATOM 1447 C C . GLY B 1 51 ? -8.664 12.297 -5.949 1 92.62 51 GLY B C 1
ATOM 1448 O O . GLY B 1 51 ? -9.422 12.516 -4.996 1 92.62 51 GLY B O 1
ATOM 1449 N N . LYS B 1 52 ? -8.469 11.141 -6.457 1 93.75 52 LYS B N 1
ATOM 1450 C CA . LYS B 1 52 ? -9.109 9.922 -5.988 1 93.75 52 LYS B CA 1
ATOM 1451 C C . LYS B 1 52 ? -8.836 9.688 -4.504 1 93.75 52 LYS B C 1
ATOM 1453 O O . LYS B 1 52 ? -9.742 9.305 -3.754 1 93.75 52 LYS B O 1
ATOM 1458 N N . THR B 1 53 ? -7.625 9.914 -4.109 1 95.94 53 THR B N 1
ATOM 1459 C CA . THR B 1 53 ? -7.266 9.711 -2.709 1 95.94 53 THR B CA 1
ATOM 1460 C C . THR B 1 53 ? -8.102 10.609 -1.802 1 95.94 53 THR B C 1
ATOM 1462 O O . THR B 1 53 ? -8.672 10.148 -0.81 1 95.94 53 THR B O 1
ATOM 1465 N N . HIS B 1 54 ? -8.188 11.828 -2.178 1 96.62 54 HIS B N 1
ATOM 1466 C CA . HIS B 1 54 ? -8.977 12.766 -1.393 1 96.62 54 HIS B CA 1
ATOM 1467 C C . HIS B 1 54 ? -10.461 12.391 -1.4 1 96.62 54 HIS B C 1
ATOM 1469 O O . HIS B 1 54 ? -11.117 12.422 -0.358 1 96.62 54 HIS B O 1
ATOM 1475 N N . LYS B 1 55 ? -10.938 12.07 -2.576 1 97.06 55 LYS B N 1
ATOM 1476 C CA . LYS B 1 55 ? -12.32 11.633 -2.672 1 97.06 55 LYS B CA 1
ATOM 1477 C C . LYS B 1 55 ? -12.586 10.438 -1.764 1 97.06 55 LYS B C 1
ATOM 1479 O O . LYS B 1 55 ? -13.57 10.414 -1.023 1 97.06 55 LYS B O 1
ATOM 1484 N N . ASN B 1 56 ? -11.742 9.453 -1.794 1 97.88 56 ASN B N 1
ATOM 1485 C CA . ASN B 1 56 ? -11.898 8.258 -0.971 1 97.88 56 ASN B CA 1
ATOM 1486 C C . ASN B 1 56 ? -11.992 8.609 0.512 1 97.88 56 ASN B C 1
ATOM 1488 O O . ASN B 1 56 ? -12.898 8.148 1.208 1 97.88 56 ASN B O 1
ATOM 1492 N N . VAL B 1 57 ? -11.062 9.469 1.015 1 97.62 57 VAL B N 1
ATOM 1493 C CA . VAL B 1 57 ? -10.961 9.656 2.459 1 97.62 57 VAL B CA 1
ATOM 1494 C C . VAL B 1 57 ? -12.102 10.547 2.947 1 97.62 57 VAL B C 1
ATOM 1496 O O . VAL B 1 57 ? -12.477 10.5 4.121 1 97.62 57 VAL B O 1
ATOM 1499 N N . THR B 1 58 ? -12.672 11.336 2.053 1 97.62 58 THR B N 1
ATOM 1500 C CA . THR B 1 58 ? -13.789 12.172 2.471 1 97.62 58 THR B CA 1
ATOM 1501 C C . THR B 1 58 ? -15.086 11.367 2.494 1 97.62 58 THR B C 1
ATOM 1503 O O . THR B 1 58 ? -16.016 11.695 3.238 1 97.62 58 THR B O 1
ATOM 1506 N N . GLU B 1 59 ? -15.164 10.281 1.696 1 97.5 59 GLU B N 1
ATOM 1507 C CA . GLU B 1 59 ? -16.375 9.469 1.662 1 97.5 59 GLU B CA 1
ATOM 1508 C C . GLU B 1 59 ? -16.25 8.25 2.58 1 97.5 59 GLU B C 1
ATOM 1510 O O . GLU B 1 59 ? -17.25 7.797 3.15 1 97.5 59 GLU B O 1
ATOM 1515 N N . ASN B 1 60 ? -15.047 7.652 2.568 1 97.12 60 ASN B N 1
ATOM 1516 C CA . ASN B 1 60 ? -14.648 6.543 3.43 1 97.12 60 ASN B CA 1
ATOM 1517 C C . ASN B 1 60 ? -13.43 6.902 4.281 1 97.12 60 ASN B C 1
ATOM 1519 O O . ASN B 1 60 ? -12.297 6.891 3.793 1 97.12 60 ASN B O 1
ATOM 1523 N N . LYS B 1 61 ? -13.539 7.34 5.281 1 98.06 61 LYS B N 1
ATOM 1524 C CA . LYS B 1 61 ? -12.68 8.109 6.176 1 98.06 61 LYS B CA 1
ATOM 1525 C C . LYS B 1 61 ? -11.5 7.277 6.652 1 98.06 61 LYS B C 1
ATOM 1527 O O . LYS B 1 61 ? -10.539 7.812 7.219 1 98.06 61 LYS B O 1
ATOM 1532 N N . TYR B 1 62 ? -11.508 5.953 6.387 1 98.44 62 TYR B N 1
ATOM 1533 C CA . TYR B 1 62 ? -10.414 5.094 6.828 1 98.44 62 TYR B CA 1
ATOM 1534 C C . TYR B 1 62 ? -9.273 5.105 5.82 1 98.44 62 TYR B C 1
ATOM 1536 O O . TYR B 1 62 ? -9.5 5.074 4.609 1 98.44 62 TYR B O 1
ATOM 1544 N N . ALA B 1 63 ? -8.031 5.145 6.352 1 98.56 63 ALA B N 1
ATOM 1545 C CA . ALA B 1 63 ? -6.848 5.078 5.504 1 98.56 63 ALA B CA 1
ATOM 1546 C C . ALA B 1 63 ? -5.664 4.477 6.262 1 98.56 63 ALA B C 1
ATOM 1548 O O . ALA B 1 63 ? -5.707 4.348 7.484 1 98.56 63 ALA B O 1
ATOM 1549 N N . ILE B 1 64 ? -4.668 4.012 5.539 1 98.38 64 ILE B N 1
ATOM 1550 C CA . ILE B 1 64 ? -3.373 3.592 6.07 1 98.38 64 ILE B CA 1
ATOM 1551 C C . ILE B 1 64 ? -2.262 4.414 5.422 1 98.38 64 ILE B C 1
ATOM 1553 O O . ILE B 1 64 ? -2.281 4.652 4.211 1 98.38 64 ILE B O 1
ATOM 1557 N N . ILE B 1 65 ? -1.389 4.867 6.195 1 97.5 65 ILE B N 1
ATOM 1558 C CA . ILE B 1 65 ? -0.188 5.504 5.664 1 97.5 65 ILE B CA 1
ATOM 1559 C C . ILE B 1 65 ? 1.042 4.684 6.039 1 97.5 65 ILE B C 1
ATOM 1561 O O . ILE B 1 65 ? 1.211 4.305 7.203 1 97.5 65 ILE B O 1
ATOM 1565 N N . GLN B 1 66 ? 1.797 4.297 5.043 1 96.38 66 GLN B N 1
ATOM 1566 C CA . GLN B 1 66 ? 3.09 3.648 5.234 1 96.38 66 GLN B CA 1
ATOM 1567 C C . GLN B 1 66 ? 4.227 4.668 5.195 1 96.38 66 GLN B C 1
ATOM 1569 O O . GLN B 1 66 ? 4.371 5.41 4.223 1 96.38 66 GLN B O 1
ATOM 1574 N N . VAL B 1 67 ? 5.059 4.695 6.23 1 95.81 67 VAL B N 1
ATOM 1575 C CA . VAL B 1 67 ? 6.207 5.594 6.281 1 95.81 67 VAL B CA 1
ATOM 1576 C C . VAL B 1 67 ? 7.484 4.789 6.48 1 95.81 67 VAL B C 1
ATOM 1578 O O . VAL B 1 67 ? 7.457 3.693 7.051 1 95.81 67 VAL B O 1
ATOM 1581 N N . LEU B 1 68 ? 8.555 5.387 5.969 1 92.94 68 LEU B N 1
ATOM 1582 C CA . LEU B 1 68 ? 9.844 4.711 6.062 1 92.94 68 LEU B CA 1
ATOM 1583 C C . LEU B 1 68 ? 10.797 5.48 6.973 1 92.94 68 LEU B C 1
ATOM 1585 O O . LEU B 1 68 ? 10.859 6.711 6.918 1 92.94 68 LEU B O 1
ATOM 1589 N N . ASN B 1 69 ? 11.516 4.715 7.785 1 90.81 69 ASN B N 1
ATOM 1590 C CA . ASN B 1 69 ? 12.633 5.324 8.492 1 90.81 69 ASN B CA 1
ATOM 1591 C C . ASN B 1 69 ? 13.766 5.707 7.539 1 90.81 69 ASN B C 1
ATOM 1593 O O . ASN B 1 69 ? 14.266 4.863 6.797 1 90.81 69 ASN B O 1
ATOM 1597 N N . PRO B 1 70 ? 14.141 6.938 7.535 1 89.5 70 PRO B N 1
ATOM 1598 C CA . PRO B 1 70 ? 15.125 7.363 6.531 1 89.5 70 PRO B CA 1
ATOM 1599 C C . PRO B 1 70 ? 16.516 6.773 6.777 1 89.5 70 PRO B C 1
ATOM 1601 O O . PRO B 1 70 ? 17.344 6.754 5.871 1 89.5 70 PRO B O 1
ATOM 1604 N N . GLU B 1 71 ? 16.812 6.309 7.918 1 89.06 71 GLU B N 1
ATOM 1605 C CA . GLU B 1 71 ? 18.125 5.785 8.266 1 89.06 71 GLU B CA 1
ATOM 1606 C C . GLU B 1 71 ? 18.25 4.312 7.887 1 89.06 71 GLU B C 1
ATOM 1608 O O . GLU B 1 71 ? 19.234 3.898 7.285 1 89.06 71 GLU B O 1
ATOM 1613 N N . ASN B 1 72 ? 17.25 3.461 8.18 1 87.62 72 ASN B N 1
ATOM 1614 C CA . ASN B 1 72 ? 17.359 2.023 7.957 1 87.62 72 ASN B CA 1
ATOM 1615 C C . ASN B 1 72 ? 16.328 1.528 6.957 1 87.62 72 ASN B C 1
ATOM 1617 O O . ASN B 1 72 ? 16.297 0.344 6.613 1 87.62 72 ASN B O 1
ATOM 1621 N N . LEU B 1 73 ? 15.375 2.402 6.594 1 86.25 73 LEU B N 1
ATOM 1622 C CA . LEU B 1 73 ? 14.367 2.156 5.57 1 86.25 73 LEU B CA 1
ATOM 1623 C C . LEU B 1 73 ? 13.328 1.146 6.055 1 86.25 73 LEU B C 1
ATOM 1625 O O . LEU B 1 73 ? 12.648 0.512 5.25 1 86.25 73 LEU B O 1
ATOM 1629 N N . GLU B 1 74 ? 13.25 1.017 7.426 1 88.56 74 GLU B N 1
ATOM 1630 C CA . GLU B 1 74 ? 12.219 0.143 7.977 1 88.56 74 GLU B CA 1
AT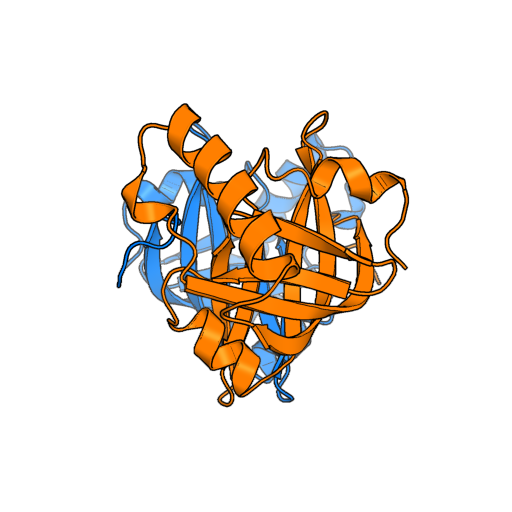OM 1631 C C . GLU B 1 74 ? 10.836 0.774 7.848 1 88.56 74 GLU B C 1
ATOM 1633 O O . GLU B 1 74 ? 10.625 1.913 8.266 1 88.56 74 GLU B O 1
ATOM 1638 N N . PRO B 1 75 ? 9.93 -0.014 7.336 1 92.44 75 PRO B N 1
ATOM 1639 C CA . PRO B 1 75 ? 8.594 0.561 7.133 1 92.44 75 PRO B CA 1
ATOM 1640 C C . PRO B 1 75 ? 7.711 0.451 8.367 1 92.44 75 PRO B C 1
ATOM 1642 O O . PRO B 1 75 ? 7.809 -0.522 9.117 1 92.44 75 PRO B O 1
ATOM 1645 N N . TRP B 1 76 ? 6.852 1.477 8.602 1 95 76 TRP B N 1
ATOM 1646 C CA . TRP B 1 76 ? 5.805 1.527 9.609 1 95 76 TRP B CA 1
ATOM 1647 C C . TRP B 1 76 ? 4.441 1.76 8.977 1 95 76 TRP B C 1
ATOM 1649 O O . TRP B 1 76 ? 4.336 2.42 7.938 1 95 76 TRP B O 1
ATOM 1659 N N . LEU B 1 77 ? 3.414 1.147 9.578 1 96.62 77 LEU B N 1
ATOM 1660 C CA . LEU B 1 77 ? 2.037 1.407 9.172 1 96.62 77 LEU B CA 1
ATOM 1661 C C . LEU B 1 77 ? 1.296 2.211 10.234 1 96.62 77 LEU B C 1
ATOM 1663 O O . LEU B 1 77 ? 1.404 1.918 11.43 1 96.62 77 LEU B O 1
ATOM 1667 N N . ILE B 1 78 ? 0.6 3.145 9.781 1 97.38 78 ILE B N 1
ATOM 1668 C CA . ILE B 1 78 ? -0.257 3.943 10.648 1 97.38 78 ILE B CA 1
ATOM 1669 C C . ILE B 1 78 ? -1.697 3.891 10.141 1 97.38 78 ILE B C 1
ATOM 1671 O O . ILE B 1 78 ? -1.981 4.309 9.016 1 97.38 78 ILE B O 1
ATOM 1675 N N . ASP B 1 79 ? -2.604 3.359 10.922 1 97.81 79 ASP B N 1
ATOM 1676 C CA . ASP B 1 79 ? -4.027 3.488 10.633 1 97.81 79 ASP B CA 1
ATOM 1677 C C . ASP B 1 79 ? -4.539 4.879 11 1 97.81 79 ASP B C 1
ATOM 1679 O O . ASP B 1 79 ? -4.344 5.34 12.125 1 97.81 79 ASP B O 1
ATOM 1683 N N . ILE B 1 80 ? -5.164 5.5 10.031 1 98.31 80 ILE B N 1
ATOM 1684 C CA . ILE B 1 80 ? -5.582 6.879 10.281 1 98.31 80 ILE B CA 1
ATOM 1685 C C . ILE B 1 80 ? -7.039 7.059 9.852 1 98.31 80 ILE B C 1
ATOM 1687 O O . ILE B 1 80 ? -7.574 6.246 9.094 1 98.31 80 ILE B O 1
ATOM 1691 N N . TYR B 1 81 ? -7.68 8.094 10.406 1 98.69 81 TYR B N 1
ATOM 1692 C CA . TYR B 1 81 ? -9.094 8.398 10.195 1 98.69 81 TYR B CA 1
ATOM 1693 C C . TYR B 1 81 ? -9.289 9.867 9.852 1 98.69 81 TYR B C 1
ATOM 1695 O O . TYR B 1 81 ? -8.922 10.75 10.633 1 98.69 81 TYR B O 1
ATOM 1703 N N . TYR B 1 82 ? -9.852 10.148 8.734 1 98.81 82 TYR B N 1
ATOM 1704 C CA . TYR B 1 82 ? -10.008 11.508 8.211 1 98.81 82 TYR B CA 1
ATOM 1705 C C . TYR B 1 82 ? -10.867 12.352 9.141 1 98.81 82 TYR B C 1
ATOM 1707 O O . TYR B 1 82 ? -11.938 11.914 9.578 1 98.81 82 TYR B O 1
ATOM 1715 N N . LYS B 1 83 ? -10.398 13.555 9.398 1 98.75 83 LYS B N 1
ATOM 1716 C CA . LYS B 1 83 ? -11.148 14.469 10.25 1 98.75 83 LYS B CA 1
ATOM 1717 C C . LYS B 1 83 ? -11.641 15.68 9.453 1 98.75 83 LYS B C 1
ATOM 1719 O O . LYS B 1 83 ? -12.836 15.977 9.43 1 98.75 83 LYS B O 1
ATOM 1724 N N . ARG B 1 84 ? -10.727 16.328 8.789 1 98.44 84 ARG B N 1
ATOM 1725 C CA . ARG B 1 84 ? -11.062 17.531 8.055 1 98.44 84 ARG B CA 1
ATOM 1726 C C . ARG B 1 84 ? -9.953 17.906 7.078 1 98.44 84 ARG B C 1
ATOM 1728 O O . ARG B 1 84 ? -8.859 17.359 7.137 1 98.44 84 ARG B O 1
ATOM 1735 N N . THR B 1 85 ? -10.305 18.844 6.195 1 98.44 85 THR B N 1
ATOM 1736 C CA . THR B 1 85 ? -9.367 19.453 5.254 1 98.44 85 THR B CA 1
ATOM 1737 C C . THR B 1 85 ? -9.211 20.938 5.523 1 98.44 85 THR B C 1
ATOM 1739 O O . THR B 1 85 ? -10.195 21.641 5.77 1 98.44 85 THR B O 1
ATOM 1742 N N . GLU B 1 86 ? -7.93 21.344 5.562 1 98.38 86 GLU B N 1
ATOM 1743 C CA . GLU B 1 86 ? -7.645 22.766 5.703 1 98.38 86 GLU B CA 1
ATOM 1744 C C . GLU B 1 86 ? -6.934 23.312 4.465 1 98.38 86 GLU B C 1
ATOM 1746 O O . GLU B 1 86 ? -5.961 22.719 3.99 1 98.38 86 GLU B O 1
ATOM 1751 N N . THR B 1 87 ? -7.41 24.5 3.977 1 97.81 87 THR B N 1
ATOM 1752 C CA . THR B 1 87 ? -6.789 25.094 2.799 1 97.81 87 THR B CA 1
ATOM 1753 C C . THR B 1 87 ? -6.137 26.422 3.148 1 97.81 87 THR B C 1
ATOM 1755 O O . THR B 1 87 ? -5.672 27.156 2.262 1 97.81 87 THR B O 1
ATOM 1758 N N . GLU B 1 88 ? -6.195 26.703 4.367 1 98.06 88 GLU B N 1
ATOM 1759 C CA . GLU B 1 88 ? -5.57 27.906 4.918 1 98.06 88 GLU B CA 1
ATOM 1760 C C . GLU B 1 88 ? -5.281 27.734 6.41 1 98.06 88 GLU B C 1
ATOM 1762 O O . GLU B 1 88 ? -5.668 26.734 7.012 1 98.06 88 GLU B O 1
ATOM 1767 N N . GLY B 1 89 ? -4.52 28.688 6.957 1 97.94 89 GLY B N 1
ATOM 1768 C CA . GLY B 1 89 ? -4.227 28.672 8.383 1 97.94 89 GLY B CA 1
ATOM 1769 C C . GLY B 1 89 ? -2.787 28.297 8.688 1 97.94 89 GLY B C 1
ATOM 1770 O O . GLY B 1 89 ? -1.997 28.047 7.777 1 97.94 89 GLY B O 1
ATOM 1771 N N . GLU B 1 90 ? -2.438 28.359 9.906 1 97.75 90 GLU B N 1
ATOM 1772 C CA . GLU B 1 90 ? -1.06 28.188 10.359 1 97.75 90 GLU B CA 1
ATOM 1773 C C . GLU B 1 90 ? -0.501 26.828 9.914 1 97.75 90 GLU B C 1
ATOM 1775 O O . GLU B 1 90 ? 0.645 26.75 9.469 1 97.75 90 GLU B O 1
ATOM 1780 N N . LEU B 1 91 ? -1.313 25.828 10.078 1 97.56 91 LEU B N 1
ATOM 1781 C CA . LEU B 1 91 ? -0.876 24.484 9.688 1 97.56 91 LEU B CA 1
ATOM 1782 C C . LEU B 1 91 ? -0.604 24.422 8.188 1 97.56 91 LEU B C 1
ATOM 1784 O O . LEU B 1 91 ? 0.439 23.922 7.766 1 97.56 91 LEU B O 1
ATOM 1788 N N . PHE B 1 92 ? -1.522 24.891 7.426 1 97.62 92 PHE B N 1
ATOM 1789 C CA . PHE B 1 92 ? -1.378 24.922 5.977 1 97.62 92 PHE B CA 1
ATOM 1790 C C . PHE B 1 92 ? -0.116 25.688 5.578 1 97.62 92 PHE B C 1
ATOM 1792 O O . PHE B 1 92 ? 0.664 25.219 4.75 1 97.62 92 PHE B O 1
ATOM 1799 N N . ASP B 1 93 ? 0.116 26.812 6.199 1 97.06 93 ASP B N 1
ATOM 1800 C CA . ASP B 1 93 ? 1.286 27.625 5.91 1 97.06 93 ASP B CA 1
ATOM 1801 C C . ASP B 1 93 ? 2.578 26.875 6.219 1 97.06 93 ASP B C 1
ATOM 1803 O O . ASP B 1 93 ? 3.533 26.922 5.441 1 97.06 93 ASP B O 1
ATOM 1807 N N . ALA B 1 94 ? 2.584 26.266 7.359 1 95.56 94 ALA B N 1
ATOM 1808 C CA . ALA B 1 94 ? 3.768 25.516 7.773 1 95.56 94 ALA B CA 1
ATOM 1809 C C . ALA B 1 94 ? 4.074 24.391 6.793 1 95.56 94 ALA B C 1
ATOM 1811 O O . ALA B 1 94 ? 5.227 24.203 6.398 1 95.56 94 ALA B O 1
ATOM 1812 N N . MET B 1 95 ? 3.027 23.688 6.371 1 94.75 95 MET B N 1
ATOM 1813 C CA . MET B 1 95 ? 3.195 22.578 5.445 1 94.75 95 MET B CA 1
ATOM 1814 C C . MET B 1 95 ? 3.637 23.062 4.07 1 94.75 95 MET B C 1
ATOM 1816 O O . MET B 1 95 ? 4.48 22.453 3.422 1 94.75 95 MET B O 1
ATOM 1820 N N . GLU B 1 96 ? 3.041 24.109 3.65 1 93.81 96 GLU B N 1
ATOM 1821 C CA . GLU B 1 96 ? 3.396 24.688 2.355 1 93.81 96 GLU B CA 1
ATOM 1822 C C . GLU B 1 96 ? 4.871 25.078 2.311 1 93.81 96 GLU B C 1
ATOM 1824 O O . GLU B 1 96 ? 5.562 24.797 1.328 1 93.81 96 GLU B O 1
ATOM 1829 N N . MET B 1 97 ? 5.328 25.719 3.379 1 91.44 97 MET B N 1
ATOM 1830 C CA . MET B 1 97 ? 6.727 26.125 3.473 1 91.44 97 MET B CA 1
ATOM 1831 C C . MET B 1 97 ? 7.652 24.922 3.406 1 91.44 97 MET B C 1
ATOM 1833 O O . MET B 1 97 ? 8.641 24.922 2.666 1 91.44 97 MET B O 1
ATOM 1837 N N . GLN B 1 98 ? 7.363 23.938 4.137 1 89.06 98 GLN B N 1
ATOM 1838 C CA . GLN B 1 98 ? 8.195 22.734 4.168 1 89.06 98 GLN B CA 1
ATOM 1839 C C . GLN B 1 98 ? 8.203 22.047 2.814 1 89.06 98 GLN B C 1
ATOM 1841 O O . GLN B 1 98 ? 9.25 21.594 2.352 1 89.06 98 GLN B O 1
ATOM 1846 N N . LEU B 1 99 ? 7.031 21.938 2.197 1 88 99 LEU B N 1
ATOM 1847 C CA . LEU B 1 99 ? 6.914 21.281 0.9 1 88 99 LEU B CA 1
ATOM 1848 C C . LEU B 1 99 ? 7.699 22.031 -0.165 1 88 99 LEU B C 1
ATOM 1850 O O . LEU B 1 99 ? 8.289 21.422 -1.057 1 88 99 LEU B O 1
ATOM 1854 N N . GLU B 1 100 ? 7.699 23.328 -0.088 1 85 100 GLU B N 1
ATOM 1855 C CA . GLU B 1 100 ? 8.461 24.156 -1.015 1 85 100 GLU B CA 1
ATOM 1856 C C . GLU B 1 100 ? 9.961 23.891 -0.875 1 85 100 GLU B C 1
ATOM 1858 O O . GLU B 1 100 ? 10.695 23.906 -1.867 1 85 100 GLU B O 1
ATOM 1863 N N . ALA B 1 101 ? 10.359 23.734 0.314 1 82.19 101 ALA B N 1
ATOM 1864 C CA . ALA B 1 101 ? 11.766 23.406 0.555 1 82.19 101 ALA B CA 1
ATOM 1865 C C . ALA B 1 101 ? 12.148 22.094 -0.105 1 82.19 101 ALA B C 1
ATOM 1867 O O . ALA B 1 101 ? 13.219 21.984 -0.71 1 82.19 101 ALA B O 1
ATOM 1868 N N . ILE B 1 102 ? 11.281 21.125 -0.014 1 75.31 102 ILE B N 1
ATOM 1869 C CA . ILE B 1 102 ? 11.508 19.812 -0.621 1 75.31 102 ILE B CA 1
ATOM 1870 C C . ILE B 1 102 ? 11.547 19.953 -2.141 1 75.31 102 ILE B C 1
ATOM 1872 O O . ILE B 1 102 ? 12.414 19.375 -2.801 1 75.31 102 ILE B O 1
ATOM 1876 N N . ALA B 1 103 ? 10.633 20.703 -2.686 1 76.62 103 ALA B N 1
ATOM 1877 C CA . ALA B 1 103 ? 10.562 20.938 -4.125 1 76.62 103 ALA B CA 1
ATOM 1878 C C . ALA B 1 103 ? 11.836 21.609 -4.637 1 76.62 103 ALA B C 1
ATOM 1880 O O . ALA B 1 103 ? 12.32 21.281 -5.723 1 76.62 103 ALA B O 1
ATOM 1881 N N . SER B 1 104 ? 12.289 22.469 -3.904 1 77.06 104 SER B N 1
ATOM 1882 C CA . SER B 1 104 ? 13.484 23.219 -4.297 1 77.06 104 SER B CA 1
ATOM 1883 C C . SER B 1 104 ? 14.695 22.297 -4.426 1 77.06 104 SER B C 1
ATOM 1885 O O . SER B 1 104 ? 15.586 22.547 -5.242 1 77.06 104 SER B O 1
ATOM 1887 N N . MET B 1 105 ? 14.656 21.281 -3.707 1 74.12 105 MET B N 1
ATOM 1888 C CA . MET B 1 105 ? 15.781 20.359 -3.721 1 74.12 105 MET B CA 1
ATOM 1889 C C . MET B 1 105 ? 15.633 19.344 -4.848 1 74.12 105 MET B C 1
ATOM 1891 O O . MET B 1 105 ? 16.625 18.781 -5.328 1 74.12 105 MET B O 1
ATOM 1895 N N . SER B 1 106 ? 14.445 19 -5.262 1 66.19 106 SER B N 1
ATOM 1896 C CA . SER B 1 106 ? 14.172 17.953 -6.234 1 66.19 106 SER B CA 1
ATOM 1897 C C . SER B 1 106 ? 14.086 18.516 -7.648 1 66.19 106 SER B C 1
ATOM 1899 O O . SER B 1 106 ? 14.164 17.766 -8.625 1 66.19 106 SER B O 1
ATOM 1901 N N . GLY B 1 107 ? 13.984 19.812 -7.855 1 63.09 107 GLY B N 1
ATOM 1902 C CA . GLY B 1 107 ? 13.773 20.438 -9.148 1 63.09 107 GLY B CA 1
ATOM 1903 C C . GLY B 1 107 ? 12.359 20.266 -9.672 1 63.09 107 GLY B C 1
ATOM 1904 O O . GLY B 1 107 ? 12.086 20.594 -10.828 1 63.09 107 GLY B O 1
ATOM 1905 N N . MET B 1 108 ? 11.438 19.625 -8.922 1 62.91 108 MET B N 1
ATOM 1906 C CA . MET B 1 108 ? 10.07 19.375 -9.367 1 62.91 108 MET B CA 1
ATOM 1907 C C . MET B 1 108 ? 9.094 20.328 -8.688 1 62.91 108 MET B C 1
ATOM 1909 O O . MET B 1 108 ? 8.18 19.891 -7.988 1 62.91 108 MET B O 1
ATOM 1913 N N . SER B 1 109 ? 9.172 21.578 -8.953 1 62.91 109 SER B N 1
ATOM 1914 C CA . SER B 1 109 ? 8.469 22.625 -8.227 1 62.91 109 SER B CA 1
ATOM 1915 C C . SER B 1 109 ? 6.957 22.5 -8.375 1 62.91 109 SER B C 1
ATOM 1917 O O . SER B 1 109 ? 6.223 22.578 -7.395 1 62.91 109 SER B O 1
ATOM 1919 N N . ASP B 1 110 ? 6.453 22.25 -9.539 1 61.62 110 ASP B N 1
ATOM 1920 C CA . ASP B 1 110 ? 5.016 22.344 -9.773 1 61.62 110 ASP B CA 1
ATOM 1921 C C . ASP B 1 110 ? 4.27 21.203 -9.078 1 61.62 110 ASP B C 1
ATOM 1923 O O . ASP B 1 110 ? 3.184 21.422 -8.531 1 61.62 110 ASP B O 1
ATOM 1927 N N . VAL B 1 111 ? 4.906 20.094 -8.945 1 63.41 111 VAL B N 1
ATOM 1928 C CA . VAL B 1 111 ? 4.238 18.906 -8.422 1 63.41 111 VAL B CA 1
ATOM 1929 C C . VAL B 1 111 ? 4.176 18.969 -6.898 1 63.41 111 VAL B C 1
ATOM 1931 O O . VAL B 1 111 ? 3.404 18.25 -6.266 1 63.41 111 VAL B O 1
ATOM 1934 N N . PHE B 1 112 ? 4.754 20.062 -6.395 1 73.44 112 PHE B N 1
ATOM 1935 C CA . PHE B 1 112 ? 4.844 20.094 -4.938 1 73.44 112 PHE B CA 1
ATOM 1936 C C . PHE B 1 112 ? 4.062 21.266 -4.367 1 73.44 112 PHE B C 1
ATOM 1938 O O . PHE B 1 112 ? 4.215 21.609 -3.193 1 73.44 112 PHE B O 1
ATOM 1945 N N . LYS B 1 113 ? 3.182 21.781 -5.164 1 85.12 113 LYS B N 1
ATOM 1946 C CA . LYS B 1 113 ? 2.373 22.844 -4.594 1 85.12 113 LYS B CA 1
ATOM 1947 C C . LYS B 1 113 ? 1.243 22.281 -3.734 1 85.12 113 LYS B C 1
ATOM 1949 O O . LYS B 1 113 ? 0.43 21.5 -4.207 1 85.12 113 LYS B O 1
ATOM 1954 N N . LEU B 1 114 ? 1.193 22.797 -2.549 1 94.06 114 LEU B N 1
ATOM 1955 C CA . LEU B 1 114 ? 0.184 22.328 -1.608 1 94.06 114 LEU B CA 1
ATOM 1956 C C . LEU B 1 114 ? -1.17 22.969 -1.895 1 94.06 114 LEU B C 1
ATOM 1958 O O . LEU B 1 114 ? -1.281 24.188 -1.951 1 94.06 114 LEU B O 1
ATOM 1962 N N . LYS B 1 115 ? -2.191 22.188 -2.109 1 94.75 115 LYS B N 1
ATOM 1963 C CA . LYS B 1 115 ? -3.543 22.703 -2.303 1 94.75 115 LYS B CA 1
ATOM 1964 C C . LYS B 1 115 ? -4.363 22.594 -1.02 1 94.75 115 LYS B C 1
ATOM 1966 O O . LYS B 1 115 ? -5.238 23.422 -0.764 1 94.75 115 LYS B O 1
ATOM 1971 N N . ALA B 1 116 ? -4.105 21.562 -0.253 1 97.25 116 ALA B N 1
ATOM 1972 C CA . ALA B 1 116 ? -4.836 21.359 0.995 1 97.25 116 ALA B CA 1
ATOM 1973 C C . ALA B 1 116 ? -4.051 20.484 1.955 1 97.25 116 ALA B C 1
ATOM 1975 O O . ALA B 1 116 ? -3.143 19.75 1.538 1 97.25 116 ALA B O 1
ATOM 1976 N N . ALA B 1 117 ? -4.32 20.594 3.205 1 97.81 117 ALA B N 1
ATOM 1977 C CA . ALA B 1 117 ? -3.873 19.688 4.254 1 97.81 117 ALA B CA 1
ATOM 1978 C C . ALA B 1 117 ? -5.023 18.812 4.742 1 97.81 117 ALA B C 1
ATOM 1980 O O . ALA B 1 117 ? -6.004 19.312 5.297 1 97.81 117 ALA B O 1
ATOM 1981 N N . ASP B 1 118 ? -4.969 17.547 4.52 1 98.44 118 ASP B N 1
ATOM 1982 C CA . ASP B 1 118 ? -5.957 16.625 5.055 1 98.44 118 ASP B CA 1
ATOM 1983 C C . ASP B 1 118 ? -5.531 16.094 6.422 1 98.44 118 ASP B C 1
ATOM 1985 O O . ASP B 1 118 ? -4.496 15.43 6.543 1 98.44 118 ASP B O 1
ATOM 1989 N N . ILE B 1 119 ? -6.309 16.375 7.414 1 98.75 119 ILE B N 1
ATOM 1990 C CA . ILE B 1 119 ? -5.957 16.031 8.789 1 98.75 119 ILE B CA 1
ATOM 1991 C C . ILE B 1 119 ? -6.629 14.711 9.18 1 98.75 119 ILE B C 1
ATOM 1993 O O . ILE B 1 119 ? -7.82 14.516 8.914 1 98.75 119 ILE B O 1
ATOM 1997 N N . PHE B 1 120 ? -5.875 13.883 9.781 1 98.75 120 PHE B N 1
ATOM 1998 C CA . PHE B 1 120 ? -6.332 12.562 10.188 1 98.75 120 PHE B CA 1
ATOM 1999 C C . PHE B 1 120 ? -6.047 12.328 11.664 1 98.75 120 PHE B C 1
ATOM 2001 O O . PHE B 1 120 ? -5.031 12.789 12.188 1 98.75 120 PHE B O 1
ATOM 2008 N N . GLU B 1 121 ? -6.895 11.602 12.273 1 98.56 121 GLU B N 1
ATOM 2009 C CA . GLU B 1 121 ? -6.637 11.039 13.594 1 98.56 121 GLU B CA 1
ATOM 2010 C C . GLU B 1 121 ? -5.867 9.727 13.5 1 98.56 121 GLU B C 1
ATOM 2012 O O . GLU B 1 121 ? -6.18 8.875 12.656 1 98.56 121 GLU B O 1
ATOM 2017 N N . ILE B 1 122 ? -4.867 9.594 14.344 1 97.88 122 ILE B N 1
ATOM 2018 C CA . ILE B 1 122 ? -4.121 8.336 14.422 1 97.88 122 ILE B CA 1
ATOM 2019 C C . ILE B 1 122 ? -4.918 7.309 15.219 1 97.88 122 ILE B C 1
ATOM 2021 O O . ILE B 1 122 ? -5.293 7.562 16.359 1 97.88 122 ILE B O 1
ATOM 2025 N N . ARG B 1 123 ? -5.094 6.156 14.609 1 97.69 123 ARG B N 1
ATOM 2026 C CA . ARG B 1 123 ? -5.867 5.117 15.281 1 97.69 123 ARG B CA 1
ATOM 2027 C C . ARG B 1 123 ? -4.957 4.027 15.836 1 97.69 123 ARG B C 1
ATOM 2029 O O . ARG B 1 123 ? -5.215 3.486 16.906 1 97.69 123 ARG B O 1
ATOM 2036 N N . SER B 1 124 ? -3.902 3.66 15.109 1 96.62 124 SER B N 1
ATOM 2037 C CA . SER B 1 124 ? -2.9 2.701 15.562 1 96.62 124 SER B CA 1
ATOM 2038 C C . SER B 1 124 ? -1.591 2.865 14.797 1 96.62 124 SER B C 1
ATOM 2040 O O . SER B 1 124 ? -1.57 3.449 13.711 1 96.62 124 SER B O 1
ATOM 2042 N N . VAL B 1 125 ? -0.536 2.465 15.406 1 96 125 VAL B N 1
ATOM 2043 C CA . VAL B 1 125 ? 0.797 2.475 14.812 1 96 125 VAL B CA 1
ATOM 2044 C C . VAL B 1 125 ? 1.466 1.117 15.023 1 96 125 VAL B C 1
ATOM 2046 O O . VAL B 1 125 ? 1.421 0.558 16.125 1 96 125 VAL B O 1
ATOM 2049 N N . ARG B 1 126 ? 2.133 0.627 13.922 1 94.5 126 ARG B N 1
ATOM 2050 C CA . ARG B 1 126 ? 2.842 -0.641 14.055 1 94.5 126 ARG B CA 1
ATOM 2051 C C . ARG B 1 126 ? 3.979 -0.742 13.039 1 94.5 126 ARG B C 1
ATOM 2053 O O . ARG B 1 126 ? 3.93 -0.113 11.984 1 94.5 126 ARG B O 1
ATOM 2060 N N . LYS B 1 127 ? 4.965 -1.528 13.398 1 92.38 127 LYS B N 1
ATOM 2061 C CA . LYS B 1 127 ? 5.988 -1.858 12.406 1 92.38 127 LYS B CA 1
ATOM 2062 C C . LYS B 1 127 ? 5.406 -2.707 11.281 1 92.38 127 LYS B C 1
ATOM 2064 O O . LYS B 1 127 ? 4.586 -3.594 11.523 1 92.38 127 LYS B O 1
ATOM 2069 N N . PHE B 1 128 ? 5.762 -2.344 10.062 1 91.44 128 PHE B N 1
ATOM 2070 C CA . PHE B 1 128 ? 5.297 -3.123 8.922 1 91.44 128 PHE B CA 1
ATOM 2071 C C . PHE B 1 128 ? 6.211 -4.316 8.672 1 91.44 128 PHE B C 1
ATOM 2073 O O . PHE B 1 128 ? 7.273 -4.176 8.062 1 91.44 128 PHE B O 1
ATOM 2080 N N . THR B 1 129 ? 5.863 -5.449 9.172 1 82.94 129 THR B N 1
ATOM 2081 C CA . THR B 1 129 ? 6.691 -6.648 9.086 1 82.94 129 THR B CA 1
ATOM 2082 C C . THR B 1 129 ? 5.934 -7.781 8.398 1 82.94 129 THR B C 1
ATOM 2084 O O . THR B 1 129 ? 4.715 -7.711 8.242 1 82.94 129 THR B O 1
ATOM 2087 N N . GLU B 1 130 ? 6.703 -8.68 7.793 1 66.56 130 GLU B N 1
ATOM 2088 C CA . GLU B 1 130 ? 6.094 -9.859 7.184 1 66.56 130 GLU B CA 1
ATOM 2089 C C . GLU B 1 130 ? 5.203 -10.594 8.18 1 66.56 130 GLU B C 1
ATOM 2091 O O . GLU B 1 130 ? 5.469 -10.586 9.383 1 66.56 130 GLU B O 1
ATOM 2096 N N . ALA B 1 131 ? 3.869 -10.859 7.5 1 59.81 131 ALA B N 1
ATOM 2097 C CA . ALA B 1 131 ? 2.789 -11.43 8.305 1 59.81 131 ALA B CA 1
ATOM 2098 C C . ALA B 1 131 ? 3.305 -12.555 9.203 1 59.81 131 ALA B C 1
ATOM 2100 O O . ALA B 1 131 ? 4.066 -13.414 8.758 1 59.81 131 ALA B O 1
ATOM 2101 N N . LYS B 1 132 ? 3.117 -12.195 10.477 1 54.53 132 LYS B N 1
ATOM 2102 C CA . LYS B 1 132 ? 3.23 -13.281 11.445 1 54.53 132 LYS B CA 1
ATOM 2103 C C . LYS B 1 132 ? 1.86 -13.867 11.773 1 54.53 132 LYS B C 1
ATOM 2105 O O . LYS B 1 132 ? 0.835 -13.211 11.594 1 54.53 132 LYS B O 1
ATOM 2110 N N . GLU B 1 133 ? 1.695 -15.172 11.836 1 46.06 133 GLU B N 1
ATOM 2111 C CA . GLU B 1 133 ? 0.497 -15.883 12.258 1 46.06 133 GLU B CA 1
ATOM 2112 C C . GLU B 1 133 ? -0.328 -15.047 13.234 1 46.06 133 GLU B C 1
ATOM 2114 O O . GLU B 1 133 ? 0.158 -14.672 14.305 1 46.06 133 GLU B O 1
ATOM 2119 N N . SER B 1 134 ? -0.85 -13.898 12.773 1 40.81 134 SER B N 1
ATOM 2120 C CA . SER B 1 134 ? -1.665 -13.422 13.891 1 40.81 134 SER B CA 1
ATOM 2121 C C . SER B 1 134 ? -2.992 -14.172 13.961 1 40.81 134 SER B C 1
ATOM 2123 O O . SER B 1 134 ? -3.553 -14.555 12.938 1 40.81 134 SER B O 1
#

Solvent-accessible surface area (backbone atoms only — not comparable to full-atom values): 14143 Å² total; per-residue (Å²): 110,70,54,78,86,49,53,68,30,42,70,39,83,52,68,25,41,37,34,32,14,29,80,89,28,47,51,46,78,44,52,33,64,38,47,40,77,72,54,63,47,30,37,29,34,59,31,58,64,80,39,69,69,50,54,16,35,75,69,24,36,37,31,35,39,38,35,34,29,79,86,80,59,54,43,31,37,31,38,32,34,54,73,51,76,34,76,58,58,71,67,36,52,54,50,40,54,53,36,46,56,53,16,67,73,69,74,47,51,81,78,38,48,66,61,32,31,40,30,24,38,56,75,47,76,44,75,59,59,71,74,61,91,117,111,70,56,78,86,49,53,68,32,42,68,39,82,54,68,25,43,37,34,32,15,28,81,88,29,48,50,46,76,45,51,33,66,39,46,40,78,72,54,63,48,31,38,29,35,59,32,62,64,79,41,68,67,52,53,15,34,76,71,24,36,36,31,36,40,38,34,35,30,79,86,79,60,52,43,30,37,31,38,31,34,54,72,50,76,35,74,59,58,70,66,35,52,54,50,42,54,54,37,46,54,53,16,68,72,70,73,48,52,79,79,38,49,67,58,31,30,40,31,24,37,57,75,48,77,45,77,56,57,71,72,61,89,115

pLDDT: mean 90.17, std 11.3, range [40.81, 98.81]

Foldseek 3Di:
DDDPQCVQQQLQPDWKKKWFAAPVGRIDIDTFRHWADPDPFKIKTFDQDCDPRVNRCVHPQWMKMWTARPPPRFIKIWIKGWDDKAQDDDVNVVQQVSLCVVCVVVVNRNSSGGRIITMITTDDMDTDDPDDPD/DDDPQCVQQQLQPDWKKKWFAAPVGRIDIDTFRHWADPDPFKIKTFDDDCDDRVNRCVRPQWMKMWTARPPPRFIKIWIKGWDDKDQDDDVNVVQQVSLCVVCVVVVNRNSRGGRIITMITTDDMDTDDPDDPD

Radius of gyration: 18.74 Å; Cα contacts (8 Å, |Δi|>4): 631; chains: 2; bounding box: 36×58×40 Å

Secondary structure (DSSP, 8-state):
---GGGGGGGSSSS-EEEEEE-TT--EEEEEES-EEEEETTEEEEEESS--HHHHHHHHS-EEEEEEE-TTT--EEEEEEEEEEEESSSHHHHHHHHHHHHHHHHHT-TGGG---EEEEEEEEEEEE--S----/---GGGGGGGSSSS-EEEEEE-TT--EEEEEES-EEE-SSSEEEEEESS--HHHHHHHHS-EEEEEEE-TTT--EEEEEEEEEEEESSSHHHHHHHHHHHHHHHHHT-TGGG---EEEEEEEEEEEE--S----